Protein AF-A0A7Y7TI66-F1 (afdb_monomer_lite)

Foldseek 3Di:
DDQLNFDWPAWDWDWDADPVPRWIWTWIFTDTPVDTDIQTQTDDDDDSVVSNVVSVVVVVVVCVVVVHDDVPSCVPDDPSSVVCVVVVVVVVLVVAPQWQKDFPVDRDRDPPPDDFDWDQDPVGTDGDDDPDDTDMDGCPLVVVVVVVQPPDDDDDDDDPQDDWDKDQKDKDKDWDDDPPDDIDIDIHIDHMDTPRDPDPPDPDDDDPPPDD

Sequence (212 aa):
MEWGGTLLHGFWAHLEWDANTGTRELRFLLDLSEALVPIPLHIGNWTVSEAFERVLDMATRQASIHHLRLLQDVKTNSSLAEQFQPLLSMVLYLCSDAPDVIDGRSSSVIPHYRRPQPKKTKRGFRLFPPDCFKIWEVGNVIGNALRISLLPRENRGPQKSKRTHIRHHHWHGYWSGPKDGERKFHYKWQPTIIVNASVCTDASYPPEEDQT

Structure (mmCIF, N/CA/C/O backbone):
data_AF-A0A7Y7TI66-F1
#
_entry.id   AF-A0A7Y7TI66-F1
#
loop_
_atom_site.group_PDB
_atom_site.id
_atom_site.type_symbol
_atom_site.label_atom_id
_atom_site.label_alt_id
_atom_site.label_comp_id
_atom_site.label_asym_id
_atom_site.label_entity_id
_atom_site.label_seq_id
_atom_site.pdbx_PDB_ins_code
_atom_site.Cartn_x
_atom_site.Cartn_y
_atom_site.Cartn_z
_atom_site.occupancy
_atom_site.B_iso_or_equiv
_atom_site.auth_seq_id
_atom_site.auth_comp_id
_atom_site.auth_asym_id
_atom_site.auth_atom_id
_atom_site.pdbx_PDB_model_num
ATOM 1 N N . MET A 1 1 ? 11.589 -9.515 3.486 1.00 83.75 1 MET A N 1
ATOM 2 C CA . MET A 1 1 ? 11.707 -8.096 3.881 1.00 83.75 1 MET A CA 1
ATOM 3 C C . MET A 1 1 ? 11.747 -8.066 5.393 1.00 83.75 1 MET A C 1
ATOM 5 O O . MET A 1 1 ? 11.144 -8.943 6.001 1.00 83.75 1 MET A O 1
ATOM 9 N N . GLU A 1 2 ? 12.458 -7.116 5.979 1.00 85.38 2 GLU A N 1
ATOM 10 C CA . GLU A 1 2 ? 12.502 -6.929 7.429 1.00 85.38 2 GLU A CA 1
ATOM 11 C C . GLU A 1 2 ? 11.864 -5.589 7.785 1.00 85.38 2 GLU A C 1
ATOM 13 O O . GLU A 1 2 ? 11.901 -4.653 6.985 1.00 85.38 2 GLU A O 1
ATOM 18 N N . TRP A 1 3 ? 11.274 -5.521 8.973 1.00 83.50 3 TRP A N 1
ATOM 19 C CA . TRP A 1 3 ? 10.770 -4.303 9.587 1.00 83.50 3 TRP A CA 1
ATOM 20 C C . TRP A 1 3 ? 11.400 -4.166 10.967 1.00 83.50 3 TRP A C 1
ATOM 22 O O . TRP A 1 3 ? 11.140 -4.983 11.849 1.00 83.50 3 TRP A O 1
ATOM 32 N N . GLY A 1 4 ? 12.267 -3.170 11.151 1.00 79.50 4 GLY A N 1
ATOM 33 C CA . GLY A 1 4 ? 12.963 -2.969 12.427 1.00 79.50 4 GLY A CA 1
ATOM 34 C C . GLY A 1 4 ? 13.811 -4.170 12.876 1.00 79.50 4 GLY A C 1
ATOM 35 O O . GLY A 1 4 ? 13.988 -4.362 14.072 1.00 79.50 4 GLY A O 1
ATOM 36 N N . GLY A 1 5 ? 14.310 -4.979 11.933 1.00 83.06 5 GLY A N 1
ATOM 37 C CA . GLY A 1 5 ? 15.080 -6.202 12.205 1.00 83.06 5 GLY A CA 1
ATOM 38 C C . GLY A 1 5 ? 14.240 -7.468 12.420 1.00 83.06 5 GLY A C 1
ATOM 39 O O . GLY A 1 5 ? 14.802 -8.543 12.600 1.00 83.06 5 GLY A O 1
ATOM 40 N N . THR A 1 6 ? 12.909 -7.376 12.367 1.00 85.06 6 THR A N 1
ATOM 41 C CA . THR A 1 6 ? 12.003 -8.531 12.457 1.00 85.06 6 THR A CA 1
ATOM 42 C C . THR A 1 6 ? 11.506 -8.933 11.069 1.00 85.06 6 THR A C 1
ATOM 44 O O . THR A 1 6 ? 11.252 -8.079 10.216 1.00 85.06 6 THR A O 1
ATOM 47 N N . LEU A 1 7 ? 11.339 -10.235 10.824 1.00 91.31 7 LEU A N 1
ATOM 48 C CA . LEU A 1 7 ? 10.816 -10.740 9.554 1.00 91.31 7 LEU A CA 1
ATOM 49 C C . LEU A 1 7 ? 9.367 -10.271 9.335 1.00 91.31 7 LEU A C 1
ATOM 51 O O . LEU A 1 7 ? 8.505 -10.485 10.185 1.00 91.31 7 LEU A O 1
ATOM 55 N N . LEU A 1 8 ? 9.104 -9.686 8.162 1.00 92.88 8 LEU A N 1
ATOM 56 C CA . LEU A 1 8 ? 7.771 -9.285 7.707 1.00 92.88 8 LEU A CA 1
ATOM 57 C C . LEU A 1 8 ? 7.193 -10.348 6.759 1.00 92.88 8 LEU A C 1
ATOM 59 O O . LEU A 1 8 ? 7.735 -10.560 5.669 1.00 92.88 8 LEU A O 1
ATOM 63 N N . HIS A 1 9 ? 6.084 -10.981 7.150 1.00 95.75 9 HIS A N 1
ATOM 64 C CA . HIS A 1 9 ? 5.358 -11.964 6.336 1.00 95.75 9 HIS A CA 1
ATOM 65 C C . HIS A 1 9 ? 4.458 -11.304 5.287 1.00 95.75 9 HIS A C 1
ATOM 67 O O . HIS A 1 9 ? 4.353 -11.781 4.157 1.00 95.75 9 HIS A O 1
ATOM 73 N N . GLY A 1 10 ? 3.830 -10.190 5.651 1.00 95.62 10 GLY A N 1
ATOM 74 C CA . GLY A 1 10 ? 2.895 -9.465 4.803 1.00 95.62 10 GLY A CA 1
ATOM 75 C C . GLY A 1 10 ? 2.230 -8.327 5.562 1.00 95.62 10 GLY A C 1
ATOM 76 O O . GLY A 1 10 ? 2.657 -7.954 6.653 1.00 95.62 10 GLY A O 1
ATOM 77 N N . PHE A 1 11 ? 1.189 -7.747 4.976 1.00 97.00 11 PHE A N 1
ATOM 78 C CA . PHE A 1 11 ? 0.409 -6.714 5.642 1.00 97.00 11 PHE A CA 1
ATOM 79 C C . PHE A 1 11 ? -1.022 -6.661 5.113 1.00 97.00 11 PHE A C 1
ATOM 81 O O . PHE A 1 11 ? -1.304 -7.059 3.980 1.00 97.00 11 PHE A O 1
ATOM 88 N N . TRP A 1 12 ? -1.911 -6.090 5.918 1.00 97.00 12 TRP A N 1
ATOM 89 C CA . TRP A 1 12 ? -3.222 -5.623 5.473 1.00 97.00 12 TRP A CA 1
ATOM 90 C C . TRP A 1 12 ? -3.191 -4.115 5.277 1.00 97.00 12 TRP A C 1
ATOM 92 O O . TRP A 1 12 ? -2.538 -3.412 6.042 1.00 97.00 12 TRP A O 1
ATOM 102 N N . ALA A 1 13 ? -3.929 -3.619 4.286 1.00 96.31 13 ALA A N 1
ATOM 103 C CA . ALA A 1 13 ? -4.159 -2.195 4.085 1.00 96.31 13 ALA A CA 1
ATOM 104 C C . ALA A 1 13 ? -5.661 -1.915 4.052 1.00 96.31 13 ALA A C 1
ATOM 106 O O . ALA A 1 13 ? -6.406 -2.582 3.329 1.00 96.31 13 ALA A O 1
ATOM 107 N N . HIS A 1 14 ? -6.115 -0.933 4.825 1.00 93.75 14 HIS A N 1
ATOM 108 C CA . HIS A 1 14 ? -7.512 -0.518 4.823 1.00 93.75 14 HIS A CA 1
ATOM 109 C C . HIS A 1 14 ? -7.660 0.976 5.099 1.00 93.75 14 HIS A C 1
ATOM 111 O O . HIS A 1 14 ? -6.820 1.599 5.745 1.00 93.75 14 HIS A O 1
ATOM 117 N N . LEU A 1 15 ? -8.751 1.552 4.598 1.00 92.75 15 LEU A N 1
ATOM 118 C CA . LEU A 1 15 ? -9.137 2.909 4.958 1.00 92.75 15 LEU A CA 1
ATOM 119 C C . LEU A 1 15 ? -9.835 2.896 6.314 1.00 92.75 15 LEU A C 1
ATOM 121 O O . LEU A 1 15 ? -10.579 1.965 6.635 1.00 92.75 15 LEU A O 1
ATOM 125 N N . GLU A 1 16 ? -9.611 3.944 7.087 1.00 91.44 16 GLU A N 1
ATOM 126 C CA . GLU A 1 16 ? -10.319 4.199 8.328 1.00 91.44 16 GLU A CA 1
ATOM 127 C C . GLU A 1 16 ? -10.654 5.693 8.444 1.00 91.44 16 GLU A C 1
ATOM 129 O O . GLU A 1 16 ? -10.114 6.544 7.727 1.00 91.44 16 GLU A O 1
ATOM 134 N N . TRP A 1 17 ? -11.625 5.985 9.299 1.00 89.19 17 TRP A N 1
ATOM 135 C CA . TRP A 1 17 ? -12.032 7.328 9.664 1.00 89.19 17 TRP A CA 1
ATOM 136 C C . TRP A 1 17 ? -11.998 7.411 11.184 1.00 89.19 17 TRP A C 1
ATOM 138 O O . TRP A 1 17 ? -12.790 6.734 11.847 1.00 89.19 17 TRP A O 1
ATOM 148 N N . ASP A 1 18 ? -11.103 8.229 11.725 1.00 80.00 18 ASP A N 1
ATOM 149 C CA . ASP A 1 18 ? -11.023 8.440 13.164 1.00 80.00 18 ASP A CA 1
ATOM 150 C C . ASP A 1 18 ? -12.211 9.307 13.603 1.00 80.00 18 ASP A C 1
ATOM 152 O O . ASP A 1 18 ? -12.355 10.469 13.217 1.00 80.00 18 ASP A O 1
ATOM 156 N N . ALA A 1 19 ? -13.098 8.730 14.414 1.00 79.25 19 ALA A N 1
ATOM 157 C CA . ALA A 1 19 ? -14.292 9.407 14.906 1.00 79.25 19 ALA A CA 1
ATOM 158 C C . ALA A 1 19 ? -13.989 10.543 15.901 1.00 79.25 19 ALA A C 1
ATOM 160 O O . ALA A 1 19 ? -14.802 11.454 16.037 1.00 79.25 19 ALA A O 1
ATOM 161 N N . ASN A 1 20 ? -12.843 10.501 16.585 1.00 77.94 20 ASN A N 1
ATOM 162 C CA . ASN A 1 20 ? -12.447 11.504 17.570 1.00 77.94 20 ASN A CA 1
ATOM 163 C C . ASN A 1 20 ? -11.817 12.726 16.902 1.00 77.94 20 ASN A C 1
ATOM 165 O O . ASN A 1 20 ? -12.061 13.856 17.322 1.00 77.94 20 ASN A O 1
ATOM 169 N N . THR A 1 21 ? -10.993 12.504 15.877 1.00 79.00 21 THR A N 1
ATOM 170 C CA . THR A 1 21 ? -10.236 13.576 15.211 1.00 79.00 21 THR A CA 1
ATOM 171 C C . THR A 1 21 ? -10.847 14.009 13.878 1.00 79.00 21 THR A C 1
ATOM 173 O O . THR A 1 21 ? -10.513 15.079 13.369 1.00 79.00 21 THR A O 1
ATOM 176 N N . GLY A 1 22 ? -11.763 13.216 13.313 1.00 83.56 22 GLY A N 1
ATOM 177 C CA . GLY A 1 22 ? -12.371 13.473 12.009 1.00 83.56 22 GLY A CA 1
ATOM 178 C C . GLY A 1 22 ? -11.382 13.347 10.848 1.00 83.56 22 GLY A C 1
ATOM 179 O O . GLY A 1 22 ? -11.592 13.946 9.791 1.00 83.56 22 GLY A O 1
ATOM 180 N N . THR A 1 23 ? -10.275 12.629 11.040 1.00 83.25 23 THR A N 1
ATOM 181 C CA . THR A 1 23 ? -9.240 12.446 10.021 1.00 83.25 23 THR A CA 1
ATOM 182 C C . THR A 1 23 ? -9.464 11.160 9.229 1.00 83.25 23 THR A C 1
ATOM 184 O O . THR A 1 23 ? -10.061 10.186 9.690 1.00 83.25 23 THR A O 1
ATOM 187 N N . ARG A 1 24 ? -8.976 11.167 7.984 1.00 91.00 24 ARG A N 1
ATOM 188 C CA . ARG A 1 24 ? -8.910 9.976 7.131 1.00 91.00 24 ARG A CA 1
ATOM 189 C C . ARG A 1 24 ? -7.562 9.312 7.312 1.00 91.00 24 ARG A C 1
ATOM 191 O O . ARG A 1 24 ? -6.535 9.982 7.215 1.00 91.00 24 ARG A O 1
ATOM 198 N N . GLU A 1 25 ? -7.572 7.999 7.462 1.00 91.88 25 GLU A N 1
ATOM 199 C CA . GLU A 1 25 ? -6.359 7.214 7.638 1.00 91.88 25 GLU A CA 1
ATOM 200 C C . GLU A 1 25 ? -6.283 6.098 6.599 1.00 91.88 25 GLU A C 1
ATOM 202 O O . GLU A 1 25 ? -7.279 5.446 6.275 1.00 91.88 25 GLU A O 1
ATOM 207 N N . LEU A 1 26 ? -5.077 5.862 6.090 1.00 93.62 26 LEU A N 1
ATOM 208 C CA . LEU A 1 26 ? -4.706 4.608 5.457 1.00 93.62 26 LEU A CA 1
ATOM 209 C C . LEU A 1 26 ? -3.935 3.794 6.494 1.00 93.62 26 LEU A C 1
ATOM 211 O O . LEU A 1 26 ? -2.795 4.113 6.828 1.00 93.62 26 LEU A O 1
ATOM 215 N N . ARG A 1 27 ? -4.560 2.742 7.014 1.00 94.00 27 ARG A N 1
ATOM 216 C CA . ARG A 1 27 ? -3.952 1.881 8.022 1.00 94.00 27 ARG A CA 1
ATOM 217 C C . ARG A 1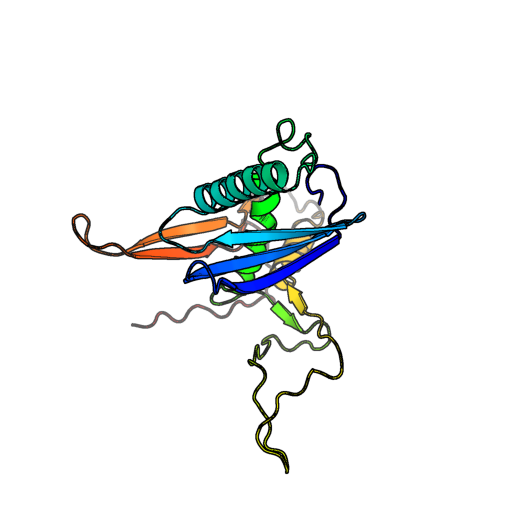 27 ? -3.278 0.690 7.378 1.00 94.00 27 ARG A C 1
ATOM 219 O O . ARG A 1 27 ? -3.889 -0.008 6.568 1.00 94.00 27 ARG A O 1
ATOM 226 N N . PHE A 1 28 ? -2.044 0.448 7.798 1.00 95.12 28 PHE A N 1
ATOM 227 C CA . PHE A 1 28 ? -1.331 -0.791 7.535 1.00 95.12 28 PHE A CA 1
ATOM 228 C C . PHE A 1 28 ? -1.295 -1.609 8.817 1.00 95.12 28 PHE A C 1
ATOM 230 O O . PHE A 1 28 ? -0.965 -1.077 9.871 1.00 95.12 28 PHE A O 1
ATOM 237 N N . LEU A 1 29 ? -1.618 -2.893 8.738 1.00 95.75 29 LEU A N 1
ATOM 238 C CA . LEU A 1 29 ? -1.374 -3.841 9.819 1.00 95.75 29 LEU A CA 1
ATOM 239 C C . LEU A 1 29 ? -0.275 -4.783 9.349 1.00 95.75 29 LEU A C 1
ATOM 241 O O . LEU A 1 29 ? -0.514 -5.589 8.452 1.00 95.75 29 LEU A O 1
ATOM 245 N N . LEU A 1 30 ? 0.926 -4.628 9.895 1.00 94.81 30 LEU A N 1
ATOM 246 C CA . LEU A 1 30 ? 2.072 -5.456 9.543 1.00 94.81 30 LEU A CA 1
ATOM 247 C C . LEU A 1 30 ? 1.988 -6.797 10.267 1.00 94.81 30 LEU A C 1
ATOM 249 O O . LEU A 1 30 ? 1.767 -6.820 11.476 1.00 94.81 30 LEU A O 1
ATOM 253 N N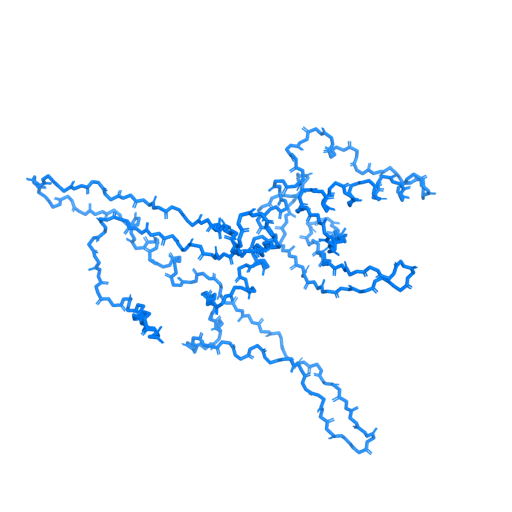 . ASP A 1 31 ? 2.194 -7.880 9.523 1.00 96.00 31 ASP A N 1
ATOM 254 C CA . ASP A 1 31 ? 2.312 -9.242 10.039 1.00 96.00 31 ASP A CA 1
ATOM 255 C C . ASP A 1 31 ? 3.792 -9.585 10.228 1.00 96.00 31 ASP A C 1
ATOM 257 O O . ASP A 1 31 ? 4.478 -9.983 9.279 1.00 96.00 31 ASP A O 1
ATOM 261 N N . LEU A 1 32 ? 4.312 -9.331 11.429 1.00 92.75 32 LEU A N 1
ATOM 262 C CA . LEU A 1 32 ? 5.686 -9.663 11.794 1.00 92.75 32 LEU A CA 1
ATOM 263 C C . LEU A 1 32 ? 5.718 -11.035 12.459 1.00 92.75 32 LEU A C 1
ATOM 265 O O . LEU A 1 32 ? 4.763 -11.433 13.121 1.00 92.75 32 LEU A O 1
ATOM 269 N N . SER A 1 33 ? 6.857 -11.721 12.376 1.00 91.75 33 SER A N 1
ATOM 270 C CA . SER A 1 33 ? 7.033 -13.048 12.986 1.00 91.75 33 SER A CA 1
ATOM 271 C C . SER A 1 33 ? 6.734 -13.108 14.491 1.00 91.75 33 SER A C 1
ATOM 273 O O . SER A 1 33 ? 6.496 -14.188 15.024 1.00 91.75 33 SER A O 1
ATOM 275 N N . GLU A 1 34 ? 6.760 -11.966 15.181 1.00 88.75 34 GLU A N 1
ATOM 276 C CA . GLU A 1 34 ? 6.569 -11.865 16.632 1.00 88.75 34 GLU A CA 1
ATOM 277 C C . GLU A 1 34 ? 5.291 -11.114 17.039 1.00 88.75 34 GLU A C 1
ATOM 279 O O . GLU A 1 34 ? 4.848 -11.244 18.180 1.00 88.75 34 GLU A O 1
ATOM 284 N N . ALA A 1 35 ? 4.702 -10.306 16.148 1.00 87.94 35 ALA A N 1
ATOM 285 C CA . ALA A 1 35 ? 3.601 -9.412 16.502 1.00 87.94 35 ALA A CA 1
ATOM 286 C C . ALA A 1 35 ? 2.856 -8.851 15.284 1.00 87.94 35 ALA A C 1
ATOM 288 O O . ALA A 1 35 ? 3.391 -8.752 14.182 1.00 87.94 35 ALA A O 1
ATOM 289 N N . LEU A 1 36 ? 1.640 -8.361 15.534 1.00 91.19 36 LEU A N 1
ATOM 290 C CA . LEU A 1 36 ? 0.923 -7.495 14.604 1.00 91.19 36 LEU A CA 1
ATOM 291 C C . LEU A 1 36 ? 1.167 -6.028 14.966 1.00 91.19 36 LEU A C 1
ATOM 293 O O . LEU A 1 36 ? 0.899 -5.621 16.098 1.00 91.19 36 LEU A O 1
ATOM 297 N N . VAL A 1 37 ? 1.646 -5.228 14.010 1.00 88.69 37 VAL A N 1
ATOM 298 C CA . VAL A 1 37 ? 1.995 -3.814 14.245 1.00 88.69 37 VAL A CA 1
ATOM 299 C C . VAL A 1 37 ? 1.147 -2.890 13.367 1.00 88.69 37 VAL A C 1
ATOM 301 O O . VAL A 1 37 ? 1.288 -2.922 12.143 1.00 88.69 37 VAL A O 1
ATOM 304 N N . PRO A 1 38 ? 0.269 -2.053 13.949 1.00 90.19 38 PRO A N 1
ATOM 305 C CA . PRO A 1 38 ? -0.508 -1.082 13.189 1.00 90.19 38 PRO A CA 1
ATOM 306 C C . PRO A 1 38 ? 0.305 0.185 12.874 1.00 90.19 38 PRO A C 1
ATOM 308 O O . PRO A 1 38 ? 1.002 0.724 13.731 1.00 90.19 38 PRO A O 1
ATOM 311 N N . ILE A 1 39 ? 0.157 0.703 11.654 1.00 89.56 39 ILE A N 1
ATOM 312 C CA . ILE A 1 39 ? 0.721 1.972 11.175 1.00 89.56 39 ILE A CA 1
ATOM 313 C C . ILE A 1 39 ? -0.433 2.821 10.611 1.00 89.56 39 ILE A C 1
ATOM 315 O O . ILE A 1 39 ? -0.867 2.588 9.477 1.00 89.56 39 ILE A O 1
ATOM 319 N N . PRO A 1 40 ? -0.966 3.782 11.389 1.00 89.88 40 PRO A N 1
ATOM 320 C CA . PRO A 1 40 ? -2.076 4.636 10.972 1.00 89.88 40 PRO A CA 1
ATOM 321 C C . PRO A 1 40 ? -1.590 5.860 10.186 1.00 89.88 40 PRO A C 1
ATOM 323 O O . PRO A 1 40 ? -1.348 6.928 10.742 1.00 89.88 40 PRO A O 1
ATOM 326 N N . LEU A 1 41 ? -1.426 5.722 8.870 1.00 90.25 41 LEU A N 1
ATOM 327 C CA . LEU A 1 41 ? -0.939 6.814 8.030 1.00 90.25 41 LEU A CA 1
ATOM 328 C C . LEU A 1 41 ? -2.059 7.832 7.761 1.00 90.25 41 LEU A C 1
ATOM 330 O O . LEU A 1 41 ? -2.984 7.568 6.991 1.00 90.25 41 LEU A O 1
ATOM 334 N N . HIS A 1 42 ? -1.972 9.018 8.363 1.00 88.69 42 HIS A N 1
ATOM 335 C CA . HIS A 1 42 ? -2.951 10.080 8.129 1.00 88.69 42 HIS A CA 1
ATOM 336 C C . HIS A 1 42 ? -2.882 10.616 6.691 1.00 88.69 42 HIS A C 1
ATOM 338 O O . HIS A 1 42 ? -1.811 10.978 6.192 1.00 88.69 42 HIS A O 1
ATOM 344 N N . ILE A 1 43 ? -4.044 10.745 6.050 1.00 88.62 43 ILE A N 1
ATOM 345 C CA . ILE A 1 43 ? -4.197 11.280 4.695 1.00 88.62 43 ILE A CA 1
ATOM 346 C C . ILE A 1 43 ? -4.569 12.762 4.781 1.00 88.62 43 ILE A C 1
ATOM 348 O O . ILE A 1 43 ? -5.613 13.119 5.331 1.00 88.62 43 ILE A O 1
ATOM 352 N N . GLY A 1 44 ? -3.751 13.630 4.189 1.00 87.00 44 GLY A N 1
ATOM 353 C CA . GLY A 1 44 ? -4.000 15.069 4.168 1.00 87.00 44 GLY A CA 1
ATOM 354 C C . GLY A 1 44 ? -3.110 15.816 3.183 1.00 87.00 44 GLY A C 1
ATOM 355 O O . GLY A 1 44 ? -2.515 15.218 2.288 1.00 87.00 44 GLY A O 1
ATOM 356 N N . ASN A 1 45 ? -3.037 17.137 3.345 1.00 86.62 45 ASN A N 1
ATOM 357 C CA . ASN A 1 45 ? -2.284 18.030 2.461 1.00 86.62 45 ASN A CA 1
ATOM 358 C C . ASN A 1 45 ? -0.803 18.079 2.863 1.00 86.62 45 ASN A C 1
ATOM 360 O O . ASN A 1 45 ? -0.297 19.117 3.279 1.00 86.62 45 ASN A O 1
ATOM 364 N N . TRP A 1 46 ? -0.133 16.934 2.788 1.00 86.81 46 TRP A N 1
ATOM 365 C CA . TRP A 1 46 ? 1.271 16.765 3.152 1.00 86.81 46 TRP A CA 1
ATOM 366 C C . TRP A 1 46 ? 1.910 15.627 2.363 1.00 86.81 46 TRP A C 1
ATOM 368 O O . TRP A 1 46 ? 1.226 14.803 1.752 1.00 86.81 46 TRP A O 1
ATOM 378 N N . THR A 1 47 ? 3.239 15.574 2.384 1.00 83.75 47 THR A N 1
ATOM 379 C CA . THR A 1 47 ? 3.992 14.487 1.753 1.00 83.75 47 THR A CA 1
ATOM 380 C C . THR A 1 47 ? 3.864 13.168 2.527 1.00 83.75 47 THR A C 1
ATOM 382 O O . THR A 1 47 ? 3.494 13.138 3.700 1.00 83.75 47 THR A O 1
ATOM 385 N N . VAL A 1 48 ? 4.201 12.050 1.874 1.00 81.62 48 VAL A N 1
ATOM 386 C CA . VAL A 1 48 ? 4.263 10.727 2.526 1.00 81.62 48 VAL A CA 1
ATOM 387 C C . VAL A 1 48 ? 5.265 10.726 3.682 1.00 81.62 48 VAL A C 1
ATOM 389 O O . VAL A 1 48 ? 4.971 10.163 4.733 1.00 81.62 48 VAL A O 1
ATOM 392 N N . SER A 1 49 ? 6.418 11.377 3.508 1.00 81.56 49 SER A N 1
ATOM 393 C CA . SER A 1 49 ? 7.440 11.490 4.552 1.00 81.56 49 SER A CA 1
ATOM 394 C C . SER A 1 49 ? 6.886 12.195 5.786 1.00 81.56 49 SER A C 1
ATOM 396 O O . SER A 1 49 ? 6.953 11.647 6.881 1.00 81.56 49 SER A O 1
ATOM 398 N N . GLU A 1 50 ? 6.225 13.340 5.602 1.00 85.69 50 GLU A N 1
ATOM 399 C CA . GLU A 1 50 ? 5.574 14.048 6.707 1.00 85.69 50 GLU A CA 1
ATOM 400 C C . GLU A 1 50 ? 4.433 13.236 7.338 1.00 85.69 50 GLU A C 1
ATOM 402 O O . GLU A 1 50 ? 4.200 13.314 8.543 1.00 85.69 50 GLU A O 1
ATOM 407 N N . ALA A 1 51 ? 3.670 12.470 6.550 1.00 86.50 51 ALA A N 1
ATOM 408 C CA . ALA A 1 51 ? 2.651 11.578 7.102 1.00 86.50 51 ALA A CA 1
ATOM 409 C C . ALA A 1 51 ? 3.287 10.533 8.029 1.00 86.50 51 ALA A C 1
ATOM 411 O O . ALA A 1 51 ? 2.761 10.267 9.106 1.00 86.50 51 ALA A O 1
ATOM 412 N N . PHE A 1 52 ? 4.434 9.979 7.632 1.00 84.81 52 PHE A N 1
ATOM 413 C CA . PHE A 1 52 ? 5.160 8.981 8.407 1.00 84.81 52 PHE A CA 1
ATOM 414 C C . PHE A 1 52 ? 5.810 9.572 9.667 1.00 84.81 52 PHE A C 1
ATOM 416 O O . PHE A 1 52 ? 5.718 8.985 10.742 1.00 84.81 52 PHE A O 1
ATOM 423 N N . GLU A 1 53 ? 6.391 10.769 9.577 1.00 82.44 53 GLU A N 1
ATOM 424 C CA . GLU A 1 53 ? 6.896 11.514 10.739 1.00 82.44 53 GLU A CA 1
ATOM 425 C C . GLU A 1 53 ? 5.797 11.738 11.786 1.00 82.44 53 GLU A C 1
ATOM 427 O O . GLU A 1 53 ? 6.003 11.473 12.971 1.00 82.44 53 GLU A O 1
ATOM 432 N N . ARG A 1 54 ? 4.584 12.113 11.354 1.00 85.88 54 ARG A N 1
ATOM 433 C CA . ARG A 1 54 ? 3.428 12.258 12.258 1.00 85.88 54 ARG A CA 1
ATOM 434 C C . ARG A 1 54 ? 3.053 10.948 12.957 1.00 85.88 54 ARG A C 1
ATOM 436 O O . ARG A 1 54 ? 2.646 10.985 14.119 1.00 85.88 54 ARG A O 1
ATOM 443 N N . VAL A 1 55 ? 3.199 9.800 12.288 1.00 84.81 55 VAL A N 1
ATOM 444 C CA . VAL A 1 55 ? 2.982 8.481 12.910 1.00 84.81 55 VAL A CA 1
ATOM 445 C C . VAL A 1 55 ? 4.006 8.229 14.014 1.00 84.81 55 VAL A C 1
ATOM 447 O O . VAL A 1 55 ? 3.628 7.825 15.114 1.00 84.81 55 VAL A O 1
ATOM 450 N N . LEU A 1 56 ? 5.287 8.503 13.755 1.00 81.69 56 LEU A N 1
ATOM 451 C CA . LEU A 1 56 ? 6.358 8.329 14.742 1.00 81.69 56 LEU A CA 1
ATOM 452 C C . LEU A 1 56 ? 6.166 9.237 15.964 1.00 81.69 56 LEU A C 1
ATOM 454 O O . LEU A 1 56 ? 6.311 8.787 17.106 1.00 81.69 56 LEU A O 1
ATOM 458 N N . ASP A 1 57 ? 5.781 10.491 15.737 1.00 82.81 57 ASP A N 1
ATOM 459 C CA . ASP A 1 57 ? 5.463 11.444 16.801 1.00 82.81 57 ASP A CA 1
ATOM 460 C C . ASP A 1 57 ? 4.299 10.956 17.666 1.00 82.81 57 ASP A C 1
ATOM 462 O O . ASP A 1 57 ? 4.362 10.999 18.899 1.00 82.81 57 ASP A O 1
ATOM 466 N N . MET A 1 58 ? 3.233 10.460 17.033 1.00 82.06 58 MET A N 1
ATOM 467 C CA . MET A 1 58 ? 2.074 9.931 17.742 1.00 82.06 58 MET A CA 1
ATOM 468 C C . MET A 1 58 ? 2.432 8.687 18.557 1.00 82.06 58 MET A C 1
ATOM 470 O O . MET A 1 58 ? 2.075 8.615 19.732 1.00 82.06 58 MET A O 1
ATOM 474 N N . ALA A 1 59 ? 3.183 7.748 17.976 1.00 80.12 59 ALA A N 1
ATOM 475 C CA . ALA A 1 59 ? 3.647 6.552 18.672 1.00 80.12 59 ALA A CA 1
ATOM 476 C C . ALA A 1 59 ? 4.486 6.915 19.908 1.00 80.12 59 ALA A C 1
ATOM 478 O O . ALA A 1 59 ? 4.268 6.367 20.989 1.00 80.12 59 ALA A O 1
ATOM 479 N N . THR A 1 60 ? 5.380 7.902 19.778 1.00 79.06 60 THR A N 1
ATOM 480 C CA . THR A 1 60 ? 6.200 8.435 20.881 1.00 79.06 60 THR A CA 1
ATOM 481 C C . THR A 1 60 ? 5.349 8.996 22.013 1.00 79.06 60 THR A C 1
ATOM 483 O O . THR A 1 60 ? 5.565 8.667 23.185 1.00 79.06 60 THR A O 1
ATOM 486 N N . ARG A 1 61 ? 4.339 9.804 21.680 1.00 81.19 61 ARG A N 1
ATOM 487 C CA . ARG A 1 61 ? 3.406 10.360 22.669 1.00 81.19 61 ARG A CA 1
ATOM 488 C C . ARG A 1 61 ? 2.597 9.270 23.368 1.00 81.19 61 ARG A C 1
ATOM 490 O O . ARG A 1 61 ? 2.543 9.262 24.594 1.00 81.19 61 ARG A O 1
ATOM 497 N N . GLN A 1 62 ? 2.016 8.336 22.616 1.00 80.06 62 GLN A N 1
ATOM 498 C CA . GLN A 1 62 ? 1.183 7.265 23.173 1.00 80.06 62 GLN A CA 1
ATOM 499 C C . GLN A 1 62 ? 1.979 6.330 24.084 1.00 80.06 62 GLN A C 1
ATOM 501 O O . GLN A 1 62 ? 1.537 6.015 25.186 1.00 80.06 62 GLN A O 1
ATOM 506 N N . ALA A 1 63 ? 3.192 5.953 23.685 1.00 79.69 63 ALA A N 1
ATOM 507 C CA . ALA A 1 63 ? 4.072 5.150 24.524 1.00 79.69 63 ALA A CA 1
ATOM 508 C C . ALA A 1 63 ? 4.403 5.847 25.850 1.00 79.69 63 ALA A C 1
ATOM 510 O O . ALA A 1 63 ? 4.383 5.219 26.907 1.00 79.69 63 ALA A O 1
ATOM 511 N N . SER A 1 64 ? 4.627 7.164 25.802 1.00 78.56 64 SER A N 1
ATOM 512 C CA . SER A 1 64 ? 4.901 7.974 26.993 1.00 78.56 64 SER A CA 1
ATOM 513 C C . SER A 1 64 ? 3.697 8.014 27.943 1.00 78.56 64 SER A C 1
ATOM 515 O O . SER A 1 64 ? 3.869 7.845 29.149 1.00 78.56 64 SER A O 1
ATOM 517 N N . ILE A 1 65 ? 2.484 8.186 27.401 1.00 82.62 65 ILE A N 1
ATOM 518 C CA . ILE A 1 65 ? 1.218 8.195 28.157 1.00 82.62 65 ILE A CA 1
ATOM 519 C C . ILE A 1 65 ? 0.950 6.836 28.813 1.00 82.62 65 ILE A C 1
ATOM 521 O O . ILE A 1 65 ? 0.542 6.778 29.968 1.00 82.62 65 ILE A O 1
ATOM 525 N N . HIS A 1 66 ? 1.197 5.743 28.093 1.00 75.69 66 HIS A N 1
ATOM 526 C CA . HIS A 1 66 ? 0.934 4.387 28.576 1.00 75.69 66 HIS A CA 1
ATOM 527 C C . HIS A 1 66 ? 2.104 3.765 29.350 1.00 75.69 66 HIS A C 1
ATOM 529 O O . HIS A 1 66 ? 2.050 2.584 29.687 1.00 75.69 66 HIS A O 1
ATOM 535 N N . HIS A 1 67 ? 3.160 4.539 29.630 1.00 75.44 67 HIS A N 1
ATOM 536 C CA . HIS A 1 67 ? 4.395 4.068 30.271 1.00 75.44 67 HIS A CA 1
ATOM 537 C C . HIS A 1 67 ? 5.006 2.835 29.587 1.00 75.44 67 HIS A C 1
ATOM 539 O O . HIS A 1 67 ? 5.680 2.016 30.212 1.00 75.44 67 HIS A O 1
ATOM 545 N N . LEU A 1 68 ? 4.776 2.712 28.281 1.00 70.62 68 LEU A N 1
ATOM 546 C CA . LEU A 1 68 ? 5.347 1.667 27.457 1.00 70.62 68 LEU A CA 1
ATOM 547 C C . LEU A 1 68 ? 6.711 2.140 26.973 1.00 70.62 68 LEU A C 1
ATOM 549 O O . LEU A 1 68 ? 6.868 3.239 26.438 1.00 70.62 68 LEU A O 1
ATOM 553 N N . ARG A 1 69 ? 7.718 1.283 27.119 1.00 57.88 69 ARG A N 1
ATOM 554 C CA . ARG A 1 69 ? 8.976 1.480 26.411 1.00 57.88 69 ARG A CA 1
ATOM 555 C C . ARG A 1 69 ? 8.690 1.156 24.947 1.00 57.88 69 ARG A C 1
ATOM 557 O O . ARG A 1 69 ? 8.470 -0.005 24.616 1.00 57.88 69 ARG A O 1
ATOM 564 N N . LEU A 1 70 ? 8.661 2.172 24.080 1.00 59.31 70 LEU A N 1
ATOM 565 C CA . LEU A 1 70 ? 8.791 1.930 22.640 1.00 59.31 70 LEU A CA 1
ATOM 566 C C . LEU A 1 70 ? 9.978 1.001 22.436 1.00 59.31 70 LEU A C 1
ATOM 568 O O . LEU A 1 70 ? 10.988 1.181 23.120 1.00 59.31 70 LEU A O 1
ATOM 572 N N . LEU A 1 71 ? 9.858 0.033 21.527 1.00 52.94 71 LEU A N 1
ATOM 573 C CA . LEU A 1 71 ? 11.003 -0.743 21.059 1.00 52.94 71 LEU A CA 1
ATOM 574 C C . LEU A 1 71 ? 12.064 0.275 20.620 1.00 52.94 71 LEU A C 1
ATOM 576 O O . LEU A 1 71 ? 11.920 0.959 19.609 1.00 52.94 71 LEU A O 1
ATOM 580 N N . GLN A 1 72 ? 13.046 0.499 21.493 1.00 45.84 72 GLN A N 1
ATOM 581 C CA . GLN A 1 72 ? 13.835 1.732 21.536 1.00 45.84 72 GLN A CA 1
ATOM 582 C C . GLN A 1 72 ? 14.913 1.778 20.445 1.00 45.84 72 GLN A C 1
ATOM 584 O O . GLN A 1 72 ? 15.655 2.753 20.371 1.00 45.84 72 GLN A O 1
ATOM 589 N N . ASP A 1 73 ? 14.947 0.791 19.551 1.00 46.62 73 ASP A N 1
ATOM 590 C CA . ASP A 1 73 ? 15.969 0.652 18.512 1.00 46.62 73 ASP A CA 1
ATOM 591 C C . ASP A 1 73 ? 15.574 1.248 17.154 1.00 46.62 73 ASP A C 1
ATOM 593 O O . ASP A 1 73 ? 16.356 1.230 16.205 1.00 46.62 73 ASP A O 1
ATOM 597 N N . VAL A 1 74 ? 14.401 1.882 17.061 1.00 50.41 74 VAL A N 1
ATOM 598 C CA . VAL A 1 74 ? 13.957 2.595 15.849 1.00 50.41 74 VAL A CA 1
ATOM 599 C C . VAL A 1 74 ? 14.886 3.765 15.475 1.00 50.41 74 VAL A C 1
ATOM 601 O O . VAL A 1 74 ? 14.910 4.196 14.326 1.00 50.41 74 VAL A O 1
ATOM 604 N N . LYS A 1 75 ? 15.681 4.283 16.422 1.00 43.12 75 LYS A N 1
ATOM 605 C CA . LYS A 1 75 ? 16.592 5.414 16.180 1.00 43.12 75 LYS A CA 1
ATOM 606 C C . LYS A 1 75 ? 17.923 5.039 15.518 1.00 43.12 75 LYS A C 1
ATOM 608 O O . LYS A 1 75 ? 18.627 5.953 15.096 1.00 43.12 75 LYS A O 1
ATOM 613 N N . THR A 1 76 ? 18.275 3.755 15.412 1.00 44.66 76 THR A N 1
ATOM 614 C CA . THR A 1 76 ? 19.636 3.348 14.998 1.00 44.66 76 THR A CA 1
ATOM 615 C C . THR A 1 76 ? 19.699 2.668 13.629 1.00 44.66 76 THR A C 1
ATOM 617 O O . THR A 1 76 ? 20.784 2.521 13.079 1.00 44.66 76 THR A O 1
ATOM 620 N N . ASN A 1 77 ? 18.565 2.301 13.034 1.00 46.25 77 ASN A N 1
ATOM 621 C CA . ASN A 1 77 ? 18.528 1.599 11.751 1.00 46.25 77 ASN A CA 1
ATOM 622 C C . ASN A 1 77 ? 17.759 2.435 10.724 1.00 46.25 77 ASN A C 1
ATOM 624 O O . ASN A 1 77 ? 16.727 2.999 11.071 1.00 46.25 77 ASN A O 1
ATOM 628 N N . SER A 1 78 ? 18.305 2.545 9.507 1.00 53.00 78 SER A N 1
ATOM 629 C CA . SER A 1 78 ? 17.678 3.039 8.263 1.00 53.00 78 SER A CA 1
ATOM 630 C C . SER A 1 78 ? 16.217 3.492 8.390 1.00 53.00 78 SER A C 1
ATOM 632 O O . SER A 1 78 ? 15.347 2.687 8.728 1.00 53.00 78 SER A O 1
ATOM 634 N N . SER A 1 79 ? 15.974 4.780 8.099 1.00 73.69 79 SER A N 1
ATOM 635 C CA . SER A 1 79 ? 14.681 5.473 8.198 1.00 73.69 79 SER A CA 1
ATOM 636 C C . SER A 1 79 ? 13.517 4.505 7.989 1.00 73.69 79 SER A C 1
ATOM 638 O O . SER A 1 79 ? 13.351 3.972 6.897 1.00 73.69 79 SER A O 1
ATOM 640 N N . LEU A 1 80 ? 12.705 4.239 9.019 1.00 74.06 80 LEU A N 1
ATOM 641 C CA . LEU A 1 80 ? 11.529 3.364 8.892 1.00 74.06 80 LEU A CA 1
ATOM 642 C C . LEU A 1 80 ? 10.626 3.765 7.707 1.00 74.06 80 LEU A C 1
ATOM 644 O O . LEU A 1 80 ? 9.920 2.921 7.160 1.00 74.06 80 LEU A O 1
ATOM 648 N N . ALA A 1 81 ? 10.687 5.027 7.265 1.00 76.50 81 ALA A N 1
ATOM 649 C CA . ALA A 1 81 ? 10.035 5.484 6.044 1.00 76.50 81 ALA A CA 1
ATOM 650 C C . ALA A 1 81 ? 10.572 4.783 4.774 1.00 76.50 81 ALA A C 1
ATOM 652 O O . ALA A 1 81 ? 9.787 4.448 3.890 1.00 76.50 81 ALA A O 1
ATOM 653 N N . GLU A 1 82 ? 11.877 4.504 4.685 1.00 80.88 82 GLU A N 1
ATOM 654 C CA . GLU A 1 82 ? 12.493 3.716 3.604 1.00 80.88 82 GLU A CA 1
ATOM 655 C C . GLU A 1 82 ? 12.008 2.263 3.628 1.00 80.88 82 GLU A C 1
ATOM 657 O O . GLU A 1 82 ? 11.696 1.701 2.581 1.00 80.88 82 GLU A O 1
ATOM 662 N N . GLN A 1 83 ? 11.875 1.663 4.817 1.00 84.69 83 GLN A N 1
ATOM 663 C CA . GLN A 1 83 ? 11.318 0.310 4.969 1.00 84.69 83 GLN A CA 1
ATOM 664 C C . GLN A 1 83 ? 9.817 0.271 4.633 1.00 84.69 83 GLN A C 1
ATOM 666 O O . GLN A 1 83 ? 9.308 -0.738 4.147 1.00 84.69 83 GLN A O 1
ATOM 671 N N . PHE A 1 84 ? 9.106 1.380 4.848 1.00 86.62 84 PHE A N 1
ATOM 672 C CA . PHE A 1 84 ? 7.680 1.519 4.560 1.00 86.62 84 PHE A CA 1
ATOM 673 C C . PHE A 1 84 ? 7.383 1.778 3.076 1.00 86.62 84 PHE A C 1
ATOM 675 O O . PHE A 1 84 ? 6.341 1.359 2.566 1.00 86.62 84 PHE A O 1
ATOM 682 N N . GLN A 1 85 ? 8.295 2.443 2.361 1.00 87.00 85 GLN A N 1
ATOM 683 C CA . GLN A 1 85 ? 8.103 2.850 0.968 1.00 87.00 85 GLN A CA 1
ATOM 684 C C . GLN A 1 85 ? 7.681 1.695 0.034 1.00 87.00 85 GLN A C 1
ATOM 686 O O . GLN A 1 85 ? 6.751 1.901 -0.752 1.00 87.00 85 GLN A O 1
ATOM 691 N N . PRO A 1 86 ? 8.267 0.481 0.099 1.00 90.31 86 PRO A N 1
ATOM 692 C CA . PRO A 1 86 ? 7.814 -0.650 -0.709 1.00 90.31 86 PRO A CA 1
ATOM 693 C C . PRO A 1 86 ? 6.364 -1.067 -0.429 1.00 90.31 86 PRO A C 1
ATOM 695 O O . PRO A 1 86 ? 5.640 -1.413 -1.363 1.00 90.31 86 PRO A O 1
ATOM 698 N N . LEU A 1 87 ? 5.922 -1.005 0.833 1.00 93.19 87 LEU A N 1
ATOM 699 C CA . LEU A 1 87 ? 4.563 -1.386 1.234 1.00 93.19 87 LEU A CA 1
ATOM 700 C C . LEU A 1 87 ? 3.543 -0.400 0.667 1.00 93.19 87 LEU A C 1
ATOM 702 O O . LEU A 1 87 ? 2.562 -0.799 0.036 1.00 93.19 87 LEU A O 1
ATOM 706 N N . LEU A 1 88 ? 3.819 0.898 0.816 1.00 92.31 88 LEU A N 1
ATOM 707 C CA . LEU A 1 88 ? 2.993 1.942 0.224 1.00 92.31 88 LEU A CA 1
ATOM 708 C C . LEU A 1 88 ? 2.992 1.854 -1.305 1.00 92.31 88 LEU A C 1
ATOM 710 O O . LEU A 1 88 ? 1.937 1.970 -1.924 1.00 92.31 88 LEU A O 1
ATOM 714 N N . SER A 1 89 ? 4.151 1.606 -1.920 1.00 91.19 89 SER A N 1
ATOM 715 C CA . SER A 1 89 ? 4.261 1.448 -3.371 1.00 91.19 89 SER A CA 1
ATOM 716 C C . SER A 1 89 ? 3.409 0.290 -3.888 1.00 91.19 89 SER A C 1
ATOM 718 O O . SER A 1 89 ? 2.829 0.418 -4.961 1.00 91.19 89 SER A O 1
ATOM 720 N N . MET A 1 90 ? 3.305 -0.818 -3.148 1.00 91.81 90 MET A N 1
ATOM 721 C CA . MET A 1 90 ? 2.430 -1.933 -3.515 1.00 91.81 90 MET A CA 1
ATOM 722 C C . MET A 1 90 ? 0.955 -1.513 -3.500 1.00 91.81 90 MET A C 1
ATOM 724 O O . MET A 1 90 ? 0.231 -1.771 -4.458 1.00 91.81 90 MET A O 1
ATOM 728 N N . VAL A 1 91 ? 0.511 -0.808 -2.455 1.00 93.12 91 VAL A N 1
ATOM 729 C CA . VAL A 1 91 ? -0.872 -0.304 -2.372 1.00 93.12 91 VAL A CA 1
ATOM 730 C C . VAL A 1 91 ? -1.167 0.688 -3.496 1.00 93.12 91 VAL A C 1
ATOM 732 O O . VAL A 1 91 ? -2.195 0.577 -4.157 1.00 93.12 91 VAL A O 1
ATOM 735 N N . LEU A 1 92 ? -0.254 1.625 -3.762 1.00 90.25 92 LEU A N 1
ATOM 736 C CA . LEU A 1 92 ? -0.399 2.577 -4.864 1.00 90.25 92 LEU A CA 1
ATOM 737 C C . LEU A 1 92 ? -0.432 1.875 -6.221 1.00 90.25 92 LEU A C 1
ATOM 739 O O . LEU A 1 92 ? -1.198 2.282 -7.090 1.00 90.25 92 LEU A O 1
ATOM 743 N N . TYR A 1 93 ? 0.358 0.814 -6.400 1.00 90.19 93 TYR A N 1
ATOM 744 C CA . TYR A 1 93 ? 0.350 0.030 -7.628 1.00 90.19 93 TYR A CA 1
ATOM 745 C C . TYR A 1 93 ? -1.021 -0.601 -7.864 1.00 90.19 93 TYR A C 1
ATOM 747 O O . TYR A 1 93 ? -1.582 -0.429 -8.942 1.00 90.19 93 TYR A O 1
ATOM 755 N N . LEU A 1 94 ? -1.613 -1.220 -6.839 1.00 88.75 94 LEU A N 1
ATOM 756 C CA . LEU A 1 94 ? -2.969 -1.780 -6.905 1.00 88.75 94 LEU A CA 1
ATOM 757 C C . LEU A 1 94 ? -4.056 -0.726 -7.179 1.00 88.75 94 LEU A C 1
ATOM 759 O O . LEU A 1 94 ? -5.118 -1.068 -7.690 1.00 88.75 94 LEU A O 1
ATOM 763 N N . CYS A 1 95 ? -3.793 0.539 -6.847 1.00 86.38 95 CYS A N 1
ATOM 764 C CA . CYS A 1 95 ? -4.679 1.673 -7.111 1.00 86.38 95 CYS A CA 1
ATOM 765 C C . CYS A 1 95 ? -4.396 2.390 -8.443 1.00 86.38 95 CYS A C 1
ATOM 767 O O . CYS A 1 95 ? -5.059 3.386 -8.730 1.00 86.38 95 CYS A O 1
ATOM 769 N N . SER A 1 96 ? -3.403 1.949 -9.222 1.00 86.38 96 SER A N 1
ATOM 770 C CA . SER A 1 96 ? -3.090 2.547 -10.526 1.00 86.38 96 SER A CA 1
ATOM 771 C C . SER A 1 96 ? -4.133 2.180 -11.590 1.00 86.38 96 SER A C 1
ATOM 773 O O . SER A 1 96 ? -4.961 1.298 -11.376 1.00 86.38 96 SER A O 1
ATOM 775 N N . ASP A 1 97 ? -4.100 2.856 -12.741 1.00 81.06 97 ASP A N 1
ATOM 776 C CA . ASP A 1 97 ? -5.132 2.700 -13.778 1.00 81.06 97 ASP A CA 1
ATOM 777 C C . ASP A 1 97 ? -5.129 1.311 -14.445 1.00 81.06 97 ASP A C 1
ATOM 779 O O . ASP A 1 97 ? -6.181 0.800 -14.825 1.00 81.06 97 ASP A O 1
ATOM 783 N N . ALA A 1 98 ? -3.956 0.685 -14.577 1.00 81.44 98 ALA A N 1
ATOM 784 C CA . ALA A 1 98 ? -3.787 -0.606 -15.246 1.00 81.44 98 ALA A CA 1
ATOM 785 C C . ALA A 1 98 ? -2.730 -1.478 -14.538 1.00 81.44 98 ALA A C 1
ATOM 787 O O . ALA A 1 98 ? -1.628 -1.673 -15.067 1.00 81.44 98 ALA A O 1
ATOM 788 N N . PRO A 1 99 ? -3.016 -1.981 -13.323 1.00 85.06 99 PRO A N 1
ATOM 789 C CA . PRO A 1 99 ? -2.083 -2.838 -12.614 1.00 85.06 99 PRO A CA 1
ATOM 790 C C . PRO A 1 99 ? -2.064 -4.243 -13.234 1.00 85.06 99 PRO A C 1
ATOM 792 O O . PRO A 1 99 ? -3.093 -4.780 -13.639 1.00 85.06 99 PRO A O 1
ATOM 795 N N . ASP A 1 100 ? -0.883 -4.856 -13.278 1.00 85.88 100 ASP A N 1
ATOM 796 C CA . ASP A 1 100 ? -0.677 -6.254 -13.666 1.00 85.88 100 ASP A CA 1
ATOM 797 C C . ASP A 1 100 ? -1.149 -7.134 -12.509 1.00 85.88 100 ASP A C 1
ATOM 799 O O . ASP A 1 100 ? -0.385 -7.425 -11.585 1.00 85.88 100 ASP A O 1
ATOM 803 N N . VAL A 1 101 ? -2.439 -7.472 -12.506 1.00 85.56 101 VAL A N 1
ATOM 804 C CA . VAL A 1 101 ? -3.040 -8.350 -11.502 1.00 85.56 101 VAL A CA 1
ATOM 805 C C . VAL A 1 101 ? -3.908 -9.390 -12.180 1.00 85.56 101 VAL A C 1
ATOM 807 O O . VAL A 1 101 ? -4.851 -9.060 -12.894 1.00 85.56 101 VAL A O 1
ATOM 810 N N . ILE A 1 102 ? -3.617 -10.653 -11.902 1.00 82.56 102 ILE A N 1
ATOM 811 C CA . ILE A 1 102 ? -4.353 -11.795 -12.439 1.00 82.56 102 ILE A CA 1
ATOM 812 C C . ILE A 1 102 ? -4.952 -12.620 -11.298 1.00 82.56 102 ILE A C 1
ATOM 814 O O . ILE A 1 102 ? -4.426 -12.649 -10.180 1.00 82.56 102 ILE A O 1
ATOM 818 N N . ASP A 1 103 ? -6.082 -13.278 -11.558 1.00 78.62 103 ASP A N 1
ATOM 819 C CA . ASP A 1 103 ? -6.656 -14.230 -10.604 1.00 78.62 103 ASP A CA 1
ATOM 820 C C . ASP A 1 103 ? -5.741 -15.461 -10.521 1.00 78.62 103 ASP A C 1
ATOM 822 O O . ASP A 1 103 ? -5.526 -16.153 -11.512 1.00 78.62 103 ASP A O 1
ATOM 826 N N . GLY A 1 104 ? -5.208 -15.774 -9.337 1.00 69.88 104 GLY A N 1
ATOM 827 C CA . GLY A 1 104 ? -4.314 -16.927 -9.169 1.00 69.88 104 GLY A CA 1
ATOM 828 C C . GLY A 1 104 ? -4.996 -18.276 -9.441 1.00 69.88 104 GLY A C 1
ATOM 829 O O . GLY A 1 104 ? -4.330 -19.302 -9.538 1.00 69.88 104 GLY A O 1
ATOM 830 N N . ARG A 1 105 ? -6.333 -18.301 -9.552 1.00 67.88 105 ARG A N 1
ATOM 831 C CA . ARG A 1 105 ? -7.128 -19.497 -9.870 1.00 67.88 105 ARG A CA 1
ATOM 832 C C . ARG A 1 105 ? -7.729 -19.478 -11.278 1.00 67.88 105 ARG A C 1
ATOM 834 O O . ARG A 1 105 ? -8.337 -20.471 -11.672 1.00 67.88 105 ARG A O 1
ATOM 841 N N . SER A 1 106 ? -7.602 -18.382 -12.027 1.00 61.59 106 SER A N 1
ATOM 842 C CA . SER A 1 106 ? -8.183 -18.233 -13.366 1.00 61.59 106 SER A CA 1
ATOM 843 C C . SER A 1 106 ? -7.294 -17.364 -14.249 1.00 61.59 106 SER A C 1
ATOM 845 O O . SER A 1 106 ? -6.954 -16.246 -13.891 1.00 61.59 106 SER A O 1
ATOM 847 N N . SER A 1 107 ? -7.006 -17.811 -15.471 1.00 54.94 107 SER A N 1
ATOM 848 C CA . SER A 1 107 ? -6.245 -17.055 -16.482 1.00 54.94 107 SER A CA 1
ATOM 849 C C . SER A 1 107 ? -6.945 -15.781 -16.994 1.00 54.94 107 SER A C 1
ATOM 851 O O . SER A 1 107 ? -6.508 -15.173 -17.969 1.00 54.94 107 SER A O 1
ATOM 853 N N . SER A 1 108 ? -8.047 -15.368 -16.364 1.00 53.97 108 SER A N 1
ATOM 854 C CA . SER A 1 108 ? -8.766 -14.145 -16.706 1.00 53.97 108 SER A CA 1
ATOM 855 C C . SER A 1 108 ? -8.010 -12.916 -16.193 1.00 53.97 108 SER A C 1
ATOM 857 O O . SER A 1 108 ? -7.786 -12.757 -14.996 1.00 53.97 108 SER A O 1
ATOM 859 N N . VAL A 1 109 ? -7.667 -12.025 -17.124 1.00 52.28 109 VAL A N 1
ATOM 860 C CA . VAL A 1 109 ? -6.803 -10.844 -16.928 1.00 52.28 109 VAL A CA 1
ATOM 861 C C . VAL A 1 109 ? -7.483 -9.720 -16.133 1.00 52.28 109 VAL A C 1
ATOM 863 O O . VAL A 1 109 ? -6.834 -8.759 -15.743 1.00 52.28 109 VAL A O 1
ATOM 866 N N . ILE A 1 110 ? -8.792 -9.810 -15.876 1.00 52.16 110 ILE A N 1
ATOM 867 C CA . ILE A 1 110 ? -9.537 -8.717 -15.244 1.00 52.16 110 ILE A CA 1
ATOM 868 C C . ILE A 1 110 ? -10.158 -9.193 -13.930 1.00 52.16 110 ILE A C 1
ATOM 870 O O . ILE A 1 110 ? -11.244 -9.785 -13.925 1.00 52.16 110 ILE A O 1
ATOM 874 N N . PRO A 1 111 ? -9.527 -8.883 -12.788 1.00 54.88 111 PRO A N 1
ATOM 875 C CA . PRO A 1 111 ? -10.196 -8.905 -11.505 1.00 54.88 111 PRO A CA 1
ATOM 876 C C . PRO A 1 111 ? -11.385 -7.942 -11.563 1.00 54.88 111 PRO A C 1
ATOM 878 O O . PRO A 1 111 ? -11.237 -6.720 -11.576 1.00 54.88 111 PRO A O 1
ATOM 881 N N . HIS A 1 112 ? -12.610 -8.456 -11.557 1.00 54.38 112 HIS A N 1
ATOM 882 C CA . HIS A 1 112 ? -13.738 -7.627 -11.152 1.00 54.38 112 HIS A CA 1
ATOM 883 C C . HIS A 1 112 ? -13.606 -7.365 -9.643 1.00 54.38 112 HIS A C 1
ATOM 885 O O . HIS A 1 112 ? -14.208 -8.077 -8.834 1.00 54.38 112 HIS A O 1
ATOM 891 N N . TYR A 1 113 ? -12.821 -6.348 -9.261 1.00 64.62 113 TYR A N 1
ATOM 892 C CA . TYR A 1 113 ? -12.748 -5.786 -7.907 1.00 64.62 113 TYR A CA 1
ATOM 893 C C . TYR A 1 113 ? -14.085 -5.134 -7.541 1.00 64.62 113 TYR A C 1
ATOM 895 O O . TYR A 1 113 ? -14.228 -3.917 -7.438 1.00 64.62 113 TYR A O 1
ATOM 903 N N . ARG A 1 114 ? -15.137 -5.939 -7.408 1.00 67.00 114 ARG A N 1
ATOM 904 C CA . ARG A 1 114 ? -16.452 -5.427 -7.050 1.00 67.00 114 ARG A CA 1
ATOM 905 C C . ARG A 1 114 ? -16.533 -5.317 -5.544 1.00 67.00 114 ARG A C 1
ATOM 907 O O . ARG A 1 114 ? -16.402 -6.310 -4.830 1.00 67.00 114 ARG A O 1
ATOM 914 N N . ARG A 1 115 ? -16.816 -4.098 -5.080 1.00 76.31 115 ARG A N 1
ATOM 915 C CA . ARG A 1 115 ? -17.250 -3.863 -3.703 1.00 76.31 115 ARG A CA 1
ATOM 916 C C . ARG A 1 115 ? -18.388 -4.836 -3.378 1.00 76.31 115 ARG A C 1
ATOM 918 O O . ARG A 1 115 ? -19.315 -4.929 -4.195 1.00 76.31 115 ARG A O 1
ATOM 925 N N . PRO A 1 116 ? -18.337 -5.538 -2.231 1.00 83.69 116 PRO A N 1
ATOM 926 C CA . PRO A 1 116 ? -19.413 -6.423 -1.813 1.00 83.69 116 PRO A CA 1
ATOM 927 C C . PRO A 1 116 ? -20.744 -5.675 -1.858 1.00 83.69 116 PRO A C 1
ATOM 929 O O . PRO A 1 116 ? -20.887 -4.620 -1.245 1.00 83.69 116 PRO A O 1
ATOM 932 N N . GLN A 1 117 ? -21.701 -6.196 -2.625 1.00 87.06 117 GLN A N 1
ATOM 933 C CA . GLN A 1 117 ? -23.024 -5.592 -2.732 1.00 87.06 117 GLN A CA 1
ATOM 934 C C . GLN A 1 117 ? -23.973 -6.263 -1.739 1.00 87.06 117 GLN A C 1
ATOM 936 O O . GLN A 1 117 ? -23.981 -7.498 -1.644 1.00 87.06 117 GLN A O 1
ATOM 941 N N . PRO A 1 118 ? -24.780 -5.488 -0.996 1.00 92.31 118 PRO A N 1
ATOM 942 C CA . PRO A 1 118 ? -25.762 -6.058 -0.094 1.00 92.31 118 PRO A CA 1
ATOM 943 C C . PRO A 1 118 ? -26.813 -6.840 -0.886 1.00 92.31 118 PRO A C 1
ATOM 945 O O . PRO A 1 118 ? -27.328 -6.383 -1.905 1.00 92.31 118 PRO A O 1
ATOM 948 N N . LYS A 1 119 ? -27.160 -8.028 -0.395 1.00 92.56 119 LYS A N 1
ATOM 949 C CA . LYS A 1 119 ? -28.207 -8.874 -0.972 1.00 92.56 119 LYS A CA 1
ATOM 950 C C . LYS A 1 119 ? -29.496 -8.693 -0.177 1.00 92.56 119 LYS A C 1
ATOM 952 O O . LYS A 1 119 ? -29.475 -8.612 1.055 1.00 92.56 119 LYS A O 1
ATOM 957 N N . LYS A 1 120 ? -30.633 -8.630 -0.875 1.00 94.88 120 LYS A N 1
ATOM 958 C CA . LYS A 1 120 ? -31.954 -8.549 -0.239 1.00 94.88 120 LYS A CA 1
ATOM 959 C C . LYS A 1 120 ? -32.278 -9.885 0.432 1.00 94.88 120 LYS A C 1
ATOM 961 O O . LYS A 1 120 ? -32.242 -10.930 -0.210 1.00 94.88 120 LYS A O 1
ATOM 966 N N . THR A 1 121 ? -32.617 -9.845 1.716 1.00 94.62 121 THR A N 1
ATOM 967 C CA . THR A 1 121 ? -33.081 -11.002 2.495 1.00 94.62 121 THR A CA 1
ATOM 968 C C . THR A 1 121 ? -34.502 -10.758 3.004 1.00 94.62 121 THR A C 1
ATOM 970 O O . THR A 1 121 ? -35.006 -9.634 2.946 1.00 94.62 121 THR A O 1
ATOM 973 N N . LYS A 1 122 ? -35.142 -11.786 3.580 1.00 94.31 122 LYS A N 1
ATOM 974 C CA . LYS A 1 122 ? -36.453 -11.642 4.245 1.00 94.31 122 LYS A CA 1
ATOM 975 C C . LYS A 1 122 ? -36.442 -10.617 5.395 1.00 94.31 122 LYS A C 1
ATOM 977 O O . LYS A 1 122 ? -37.490 -10.086 5.728 1.00 94.31 122 LYS A O 1
ATOM 982 N N . ARG A 1 123 ? -35.275 -10.331 5.992 1.00 93.00 123 ARG A N 1
ATOM 983 C CA . ARG A 1 123 ? -35.088 -9.381 7.109 1.00 93.00 123 ARG A CA 1
ATOM 984 C C . ARG A 1 123 ? -34.410 -8.069 6.677 1.00 93.00 123 ARG A C 1
ATOM 986 O O . ARG A 1 123 ? -33.799 -7.404 7.505 1.00 93.00 123 ARG A O 1
ATOM 993 N N . GLY A 1 124 ? -34.458 -7.729 5.388 1.00 95.06 124 GLY A N 1
ATOM 994 C CA . GLY A 1 124 ? -33.812 -6.537 4.828 1.00 95.06 124 GLY A CA 1
ATOM 995 C C . GLY A 1 124 ? -32.493 -6.828 4.108 1.00 95.06 124 GLY A C 1
ATOM 996 O O . GLY A 1 124 ? -32.143 -7.982 3.850 1.00 95.06 124 GLY A O 1
ATOM 997 N N . PHE A 1 125 ? -31.774 -5.776 3.732 1.00 95.69 125 PHE A N 1
ATOM 998 C CA . PHE A 1 125 ? -30.493 -5.883 3.033 1.00 95.69 125 PHE A CA 1
ATOM 999 C C . PHE A 1 125 ? -29.375 -6.312 3.986 1.00 95.69 125 PHE A C 1
ATOM 1001 O O . PHE A 1 125 ? -29.255 -5.778 5.086 1.00 95.69 125 PHE A O 1
ATOM 1008 N N . ARG A 1 126 ? -28.557 -7.282 3.567 1.00 94.19 126 ARG A N 1
ATOM 1009 C CA . ARG A 1 126 ? -27.393 -7.748 4.331 1.00 94.19 126 ARG A CA 1
ATOM 1010 C C . ARG A 1 126 ? -26.188 -7.963 3.426 1.00 94.19 126 ARG A C 1
ATOM 1012 O O . ARG A 1 126 ? -26.333 -8.402 2.286 1.00 94.19 126 ARG A O 1
ATOM 1019 N N . LEU A 1 127 ? -25.005 -7.677 3.958 1.00 92.50 127 LEU A N 1
ATOM 1020 C CA . LEU A 1 127 ? -23.740 -8.111 3.375 1.00 92.50 127 LEU A CA 1
ATOM 1021 C C . LEU A 1 127 ? -23.447 -9.545 3.815 1.00 92.50 127 LEU A C 1
ATOM 1023 O O . LEU A 1 127 ? -23.785 -9.940 4.930 1.00 92.50 127 LEU A O 1
ATOM 1027 N N . PHE A 1 128 ? -22.823 -10.308 2.926 1.00 89.81 128 PHE A N 1
ATOM 1028 C CA . PHE A 1 128 ? -22.388 -11.672 3.192 1.00 89.81 128 PHE A CA 1
ATOM 1029 C C . PHE A 1 128 ? -20.879 -11.75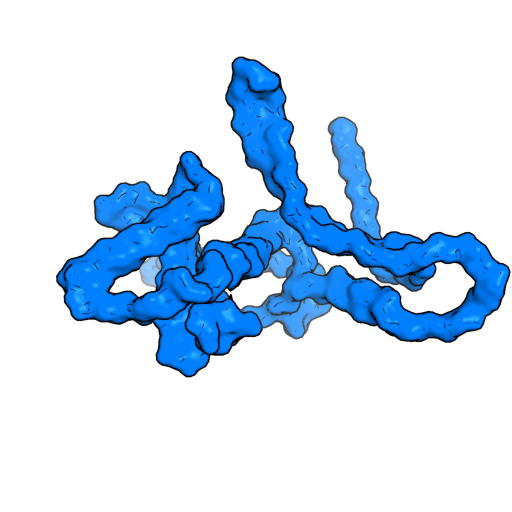0 2.953 1.00 89.81 128 PHE A C 1
ATOM 1031 O O . PHE A 1 128 ? -20.426 -11.240 1.921 1.00 89.81 128 PHE A O 1
ATOM 1038 N N . PRO A 1 129 ? -20.105 -12.341 3.879 1.00 88.38 129 PRO A N 1
ATOM 1039 C CA . PRO A 1 129 ? -18.691 -12.580 3.644 1.00 88.38 129 PRO A CA 1
ATOM 1040 C C . PRO A 1 129 ? -18.513 -13.586 2.493 1.00 88.38 129 PRO A C 1
ATOM 1042 O O . PRO A 1 129 ? -19.422 -14.374 2.222 1.00 88.38 129 PRO A O 1
ATOM 1045 N N . PRO A 1 130 ? -17.371 -13.558 1.791 1.00 85.19 130 PRO A N 1
ATOM 1046 C CA . PRO A 1 130 ? -17.053 -14.586 0.809 1.00 85.19 130 PRO A CA 1
ATOM 1047 C C . PRO A 1 130 ? -16.816 -15.940 1.499 1.00 85.19 130 PRO A C 1
ATOM 1049 O O . PRO A 1 130 ? -16.234 -15.987 2.579 1.00 85.19 130 PRO A O 1
ATOM 1052 N N . ASP A 1 131 ? -17.214 -17.037 0.847 1.00 84.38 131 ASP A N 1
ATOM 1053 C CA . ASP A 1 131 ? -17.056 -18.400 1.387 1.00 84.38 131 ASP A CA 1
ATOM 1054 C C . ASP A 1 131 ? -15.585 -18.844 1.470 1.00 84.38 131 ASP A C 1
ATOM 1056 O O . ASP A 1 131 ? -15.224 -19.717 2.254 1.00 84.38 131 ASP A O 1
ATOM 1060 N N . CYS A 1 132 ? -14.719 -18.245 0.650 1.00 81.31 132 CYS A N 1
ATOM 1061 C CA . CYS A 1 132 ? -13.284 -18.481 0.676 1.00 81.31 132 CYS A CA 1
ATOM 1062 C C . CYS A 1 132 ? -12.501 -17.210 0.336 1.00 81.31 132 CYS A C 1
ATOM 1064 O O . CYS A 1 132 ? -13.006 -16.285 -0.308 1.00 81.31 132 CYS A O 1
ATOM 1066 N N . PHE A 1 133 ? -11.240 -17.180 0.759 1.00 83.81 133 PHE A N 1
ATOM 1067 C CA . PHE A 1 133 ? -10.303 -16.140 0.359 1.00 83.81 133 PHE A CA 1
ATOM 1068 C C . PHE A 1 133 ? -9.958 -16.263 -1.132 1.00 83.81 133 PHE A C 1
ATOM 1070 O O . PHE A 1 133 ? -9.944 -17.359 -1.704 1.00 83.81 133 PHE A O 1
ATOM 1077 N N . LYS A 1 134 ? -9.661 -15.121 -1.756 1.00 84.38 134 LYS A N 1
ATOM 1078 C CA . LYS A 1 134 ? -9.167 -15.039 -3.133 1.00 84.38 134 LYS A CA 1
ATOM 1079 C C . LYS A 1 134 ? -7.675 -14.740 -3.114 1.00 84.38 134 LYS A C 1
ATOM 1081 O O . LYS A 1 134 ? -7.243 -13.887 -2.344 1.00 84.38 134 LYS A O 1
ATOM 1086 N N . ILE A 1 135 ? -6.924 -15.432 -3.963 1.00 86.56 135 ILE A N 1
ATOM 1087 C CA . ILE A 1 135 ? -5.497 -15.189 -4.171 1.00 86.56 135 ILE A CA 1
ATOM 1088 C C . ILE A 1 135 ? -5.351 -14.495 -5.519 1.00 86.56 135 ILE A C 1
ATOM 1090 O O . ILE A 1 135 ? -5.903 -14.963 -6.513 1.00 86.56 135 ILE A O 1
ATOM 1094 N N . TRP A 1 136 ? -4.605 -13.400 -5.537 1.00 86.25 136 TRP A N 1
ATOM 1095 C CA . TRP A 1 136 ? -4.280 -12.658 -6.746 1.00 86.25 136 TRP A CA 1
ATOM 1096 C C . TRP A 1 136 ? -2.771 -12.654 -6.919 1.00 86.25 136 TRP A C 1
ATOM 1098 O O . TRP A 1 136 ? -2.044 -12.459 -5.943 1.00 86.25 136 TRP A O 1
ATOM 1108 N N . GLU A 1 137 ? -2.309 -12.850 -8.147 1.00 88.56 137 GLU A N 1
ATOM 1109 C CA . GLU A 1 137 ? -0.900 -12.679 -8.482 1.00 88.56 137 GLU A CA 1
ATOM 1110 C C . GLU A 1 137 ? -0.695 -11.282 -9.054 1.00 88.56 137 GLU A C 1
ATOM 1112 O O . GLU A 1 137 ? -1.438 -10.846 -9.932 1.00 88.56 137 GLU A O 1
ATOM 1117 N N . VAL A 1 138 ? 0.311 -10.576 -8.542 1.00 89.00 138 VAL A N 1
ATOM 1118 C CA . VAL A 1 138 ? 0.614 -9.189 -8.906 1.00 89.00 138 VAL A CA 1
ATOM 1119 C C . VAL A 1 138 ? 1.974 -9.145 -9.596 1.00 89.00 138 VAL A C 1
ATOM 1121 O O . VAL A 1 138 ? 2.939 -9.728 -9.101 1.00 89.00 138 VAL A O 1
ATOM 1124 N N . GLY A 1 139 ? 2.066 -8.448 -10.727 1.00 86.88 139 GLY A N 1
ATOM 1125 C CA . GLY A 1 139 ? 3.307 -8.290 -11.484 1.00 86.88 139 GLY A CA 1
ATOM 1126 C C . GLY A 1 139 ? 3.750 -9.554 -12.230 1.00 86.88 139 GLY A C 1
ATOM 1127 O O . GLY A 1 139 ? 4.952 -9.724 -12.456 1.00 86.88 139 GLY A O 1
ATOM 1128 N N . ASN A 1 140 ? 2.830 -10.468 -12.569 1.00 86.44 140 ASN A N 1
ATOM 1129 C CA . ASN A 1 140 ? 3.192 -11.723 -13.230 1.00 86.44 140 ASN A CA 1
ATOM 1130 C C . ASN A 1 140 ? 3.721 -11.480 -14.655 1.00 86.44 140 ASN A C 1
ATOM 1132 O O . ASN A 1 140 ? 4.806 -11.964 -14.988 1.00 86.44 140 ASN A O 1
ATOM 1136 N N . VAL A 1 141 ? 3.033 -10.674 -15.471 1.00 83.06 141 VAL A N 1
ATOM 1137 C CA . VAL A 1 141 ? 3.455 -10.356 -16.848 1.00 83.06 141 VAL A CA 1
ATOM 1138 C C . VAL A 1 141 ? 4.838 -9.702 -16.851 1.00 83.06 141 VAL A C 1
ATOM 1140 O O . VAL A 1 141 ? 5.748 -10.164 -17.548 1.00 83.06 141 VAL A O 1
ATOM 1143 N N . ILE A 1 142 ? 5.032 -8.670 -16.025 1.00 80.00 142 ILE A N 1
ATOM 1144 C CA . ILE A 1 142 ? 6.315 -7.953 -15.933 1.00 80.00 142 ILE A CA 1
ATOM 1145 C C . ILE A 1 142 ? 7.410 -8.874 -15.378 1.00 80.00 142 ILE A C 1
ATOM 1147 O O . ILE A 1 142 ? 8.527 -8.914 -15.904 1.00 80.00 142 ILE A O 1
ATOM 1151 N N . GLY A 1 143 ? 7.099 -9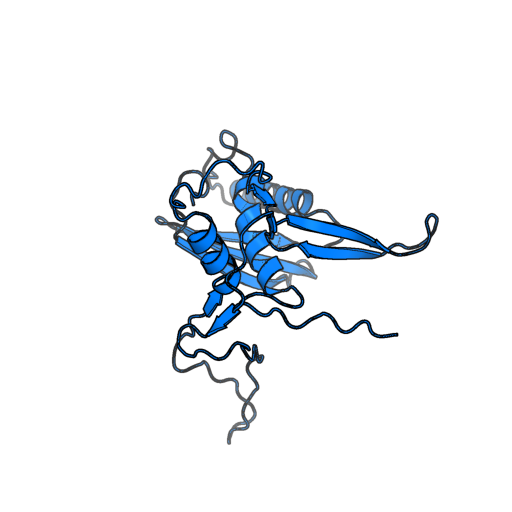.649 -14.337 1.00 84.00 143 GLY A N 1
ATOM 1152 C CA . GLY A 1 143 ? 8.028 -10.597 -13.730 1.00 84.00 143 GLY A CA 1
ATOM 1153 C C . GLY A 1 143 ? 8.469 -11.692 -14.702 1.00 84.00 143 GLY A C 1
ATOM 1154 O O . GLY A 1 143 ? 9.645 -12.056 -14.723 1.00 84.00 143 GLY A O 1
ATOM 1155 N N . ASN A 1 144 ? 7.560 -12.191 -15.542 1.00 84.56 144 ASN A N 1
ATOM 1156 C CA . ASN A 1 144 ? 7.873 -13.193 -16.555 1.00 84.56 144 ASN A CA 1
ATOM 1157 C C . ASN A 1 144 ? 8.802 -12.632 -17.636 1.00 84.56 144 ASN A C 1
ATOM 1159 O O . ASN A 1 144 ? 9.829 -13.241 -17.939 1.00 84.56 144 ASN A O 1
ATOM 1163 N N . ALA A 1 145 ? 8.499 -11.437 -18.150 1.00 82.44 145 ALA A N 1
ATOM 1164 C CA . ALA A 1 145 ? 9.359 -10.752 -19.112 1.00 82.44 145 ALA A CA 1
ATOM 1165 C C . ALA A 1 145 ? 10.783 -10.548 -18.560 1.00 82.44 145 ALA A C 1
ATOM 1167 O O . ALA A 1 145 ? 11.766 -10.805 -19.260 1.00 82.44 145 ALA A O 1
ATOM 1168 N N . LEU A 1 146 ? 10.905 -10.158 -17.284 1.00 82.62 146 LEU A N 1
ATOM 1169 C CA . LEU A 1 146 ? 12.197 -10.006 -16.613 1.00 82.62 146 LEU A CA 1
ATOM 1170 C C . LEU A 1 146 ? 12.955 -11.327 -16.506 1.00 82.62 146 LEU A C 1
ATOM 1172 O O . LEU A 1 146 ? 14.114 -11.384 -16.921 1.00 82.62 146 LEU A O 1
ATOM 1176 N N . ARG A 1 147 ? 12.310 -12.394 -16.019 1.00 84.88 147 ARG A N 1
ATOM 1177 C CA . ARG A 1 147 ? 12.931 -13.724 -15.916 1.00 84.88 147 ARG A CA 1
ATOM 1178 C C . ARG A 1 147 ? 13.460 -14.199 -17.266 1.00 84.88 147 ARG A C 1
ATOM 1180 O O . ARG A 1 147 ? 14.615 -14.599 -17.338 1.00 84.88 147 ARG A O 1
ATOM 1187 N N . ILE A 1 148 ? 12.661 -14.077 -18.330 1.00 81.69 148 ILE A N 1
ATOM 1188 C CA . ILE A 1 148 ? 13.060 -14.446 -19.697 1.00 81.69 148 ILE A CA 1
ATOM 1189 C C . ILE A 1 148 ? 14.260 -13.614 -20.164 1.00 81.69 148 ILE A C 1
ATOM 1191 O O . ILE A 1 148 ? 15.195 -14.150 -20.755 1.00 81.69 148 ILE A O 1
ATOM 1195 N N . SER A 1 149 ? 14.266 -12.307 -19.891 1.00 74.75 149 SER A N 1
ATOM 1196 C CA . SER A 1 149 ? 15.354 -11.422 -20.325 1.00 74.75 149 SER A CA 1
ATOM 1197 C C . SER A 1 149 ? 16.686 -11.657 -19.615 1.00 74.75 149 SER A C 1
ATOM 1199 O O . SER A 1 149 ? 17.735 -11.359 -20.184 1.00 74.75 149 SER A O 1
ATOM 1201 N N . LEU A 1 150 ? 16.635 -12.182 -18.390 1.00 75.56 150 LEU A N 1
ATOM 1202 C CA . LEU A 1 150 ? 17.802 -12.499 -17.573 1.00 75.56 150 LEU A CA 1
ATOM 1203 C C . LEU A 1 150 ? 18.386 -13.883 -17.885 1.00 75.56 150 LEU A C 1
ATOM 1205 O O . LEU A 1 150 ? 19.460 -14.206 -17.376 1.00 75.56 150 LEU A O 1
ATOM 1209 N N . LEU A 1 151 ? 17.715 -14.698 -18.710 1.00 77.88 151 LEU A N 1
ATOM 1210 C CA . LEU A 1 151 ? 18.253 -15.991 -19.123 1.00 77.88 151 LEU A CA 1
ATOM 1211 C C . LEU A 1 151 ? 19.571 -15.799 -19.898 1.00 77.88 151 LEU A C 1
ATOM 1213 O O . LEU A 1 151 ? 19.643 -14.933 -20.781 1.00 77.88 151 LEU A O 1
ATOM 1217 N N . PRO A 1 152 ? 20.613 -16.605 -19.609 1.00 65.62 152 PRO A N 1
ATOM 1218 C CA . PRO A 1 152 ? 21.865 -16.566 -20.351 1.00 65.62 152 PRO A CA 1
ATOM 1219 C C . PRO A 1 152 ? 21.600 -16.786 -21.841 1.00 65.62 152 PRO A C 1
ATOM 1221 O O . PRO A 1 152 ? 21.004 -17.787 -22.235 1.00 65.62 152 PRO A O 1
ATOM 1224 N N . ARG A 1 153 ? 22.037 -15.851 -22.685 1.00 65.62 153 ARG A N 1
ATOM 1225 C CA . ARG A 1 153 ? 21.991 -16.041 -24.137 1.00 65.62 153 ARG A CA 1
ATOM 1226 C C . ARG A 1 153 ? 23.232 -16.798 -24.583 1.00 65.62 153 ARG A C 1
ATOM 1228 O O . ARG A 1 153 ? 24.342 -16.413 -24.223 1.00 65.62 153 ARG A O 1
ATOM 1235 N N . GLU A 1 154 ? 23.053 -17.820 -25.417 1.00 57.78 154 GLU A N 1
ATOM 1236 C CA . GLU A 1 154 ? 24.160 -18.363 -26.204 1.00 57.78 154 GLU A CA 1
ATOM 1237 C C . GLU A 1 154 ? 24.758 -17.242 -27.063 1.00 57.78 154 GLU A C 1
ATOM 1239 O O . GLU A 1 154 ? 24.036 -16.488 -27.725 1.00 57.78 154 GLU A O 1
ATOM 1244 N N . ASN A 1 155 ? 26.085 -17.112 -27.011 1.00 50.91 155 ASN A N 1
ATOM 1245 C CA . ASN A 1 155 ? 26.859 -16.082 -27.696 1.00 50.91 155 ASN A CA 1
ATOM 1246 C C . ASN A 1 155 ? 26.674 -16.171 -29.221 1.00 50.91 155 ASN A C 1
ATOM 1248 O O . ASN A 1 155 ? 27.454 -16.815 -29.921 1.00 50.91 155 ASN A O 1
ATOM 1252 N N . ARG A 1 156 ? 25.656 -15.499 -29.767 1.00 51.59 156 ARG A N 1
ATOM 1253 C CA . ARG A 1 156 ? 25.497 -15.336 -31.216 1.00 51.59 156 ARG A CA 1
ATOM 1254 C C . ARG A 1 156 ? 26.444 -14.250 -31.733 1.00 51.59 156 ARG A C 1
ATOM 1256 O O . ARG A 1 156 ? 26.026 -13.111 -31.876 1.00 51.59 156 ARG A O 1
ATOM 1263 N N . GLY A 1 157 ? 27.684 -14.644 -32.034 1.00 53.22 157 GLY A N 1
ATOM 1264 C CA . GLY A 1 157 ? 28.584 -14.015 -33.015 1.00 53.22 157 GLY A CA 1
ATOM 1265 C C . GLY A 1 157 ? 28.976 -12.532 -32.830 1.00 53.22 157 GLY A C 1
ATOM 1266 O O . GLY A 1 157 ? 28.436 -11.813 -31.992 1.00 53.22 157 GLY A O 1
ATOM 1267 N N . PRO A 1 158 ? 29.951 -12.034 -33.615 1.00 48.50 158 PRO A N 1
ATOM 1268 C CA . PRO A 1 158 ? 30.549 -10.720 -33.425 1.00 48.50 158 PRO A CA 1
ATO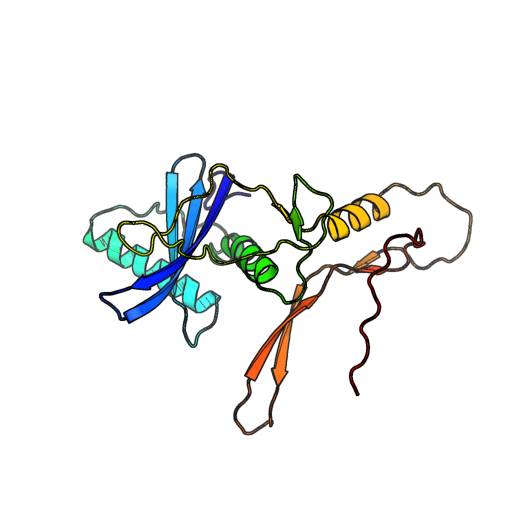M 1269 C C . PRO A 1 158 ? 29.710 -9.657 -34.140 1.00 48.50 158 PRO A C 1
ATOM 1271 O O . PRO A 1 158 ? 30.079 -9.159 -35.200 1.00 48.50 158 PRO A O 1
ATOM 1274 N N . GLN A 1 159 ? 28.560 -9.296 -33.580 1.00 52.97 159 GLN A N 1
ATOM 1275 C CA . GLN A 1 159 ? 27.796 -8.146 -34.057 1.00 52.97 159 GLN A CA 1
ATOM 1276 C C . GLN A 1 159 ? 27.761 -7.093 -32.951 1.00 52.97 159 GLN A C 1
ATOM 1278 O O . GLN A 1 159 ? 27.454 -7.408 -31.804 1.00 52.97 159 GLN A O 1
ATOM 1283 N N . LYS A 1 160 ? 28.110 -5.841 -33.288 1.00 52.69 160 LYS A N 1
ATOM 1284 C CA . LYS A 1 160 ? 28.085 -4.653 -32.409 1.00 52.69 160 LYS A CA 1
ATOM 1285 C C . LYS A 1 160 ? 26.650 -4.318 -31.960 1.00 52.69 160 LYS A C 1
ATOM 1287 O O . LYS A 1 160 ? 26.114 -3.262 -32.283 1.00 52.69 160 LYS A O 1
ATOM 1292 N N . SER A 1 161 ? 25.992 -5.232 -31.259 1.00 61.81 161 SER A N 1
ATOM 1293 C CA . SER A 1 161 ? 24.673 -5.021 -30.681 1.00 61.81 161 SER A CA 1
ATOM 1294 C C . SER A 1 161 ? 24.819 -4.179 -29.419 1.00 61.81 161 SER A C 1
ATOM 1296 O O . SER A 1 161 ? 25.676 -4.453 -28.576 1.00 61.81 161 SER A O 1
ATOM 1298 N N . LYS A 1 162 ? 23.974 -3.153 -29.269 1.00 70.25 162 LYS A N 1
ATOM 1299 C CA . LYS A 1 162 ? 23.886 -2.391 -28.017 1.00 70.25 162 LYS A CA 1
ATOM 1300 C C . LYS A 1 162 ? 23.579 -3.358 -26.870 1.00 70.25 162 LYS A C 1
ATOM 1302 O O . LYS A 1 162 ? 22.749 -4.255 -27.020 1.00 70.25 162 LYS A O 1
ATOM 1307 N N . ARG A 1 163 ? 24.248 -3.171 -25.729 1.00 70.75 163 ARG A N 1
ATOM 1308 C CA . ARG A 1 163 ? 24.067 -4.019 -24.544 1.00 70.75 163 ARG A CA 1
ATOM 1309 C C . ARG A 1 163 ? 22.605 -3.975 -24.086 1.00 70.75 163 ARG A C 1
ATOM 1311 O O . ARG A 1 163 ? 22.020 -2.892 -23.946 1.00 70.75 163 ARG A O 1
ATOM 1318 N N . THR A 1 164 ? 22.027 -5.151 -23.859 1.00 78.50 164 THR A N 1
ATOM 1319 C CA . THR A 1 164 ? 20.719 -5.287 -23.214 1.00 78.50 164 THR A CA 1
ATOM 1320 C C . THR A 1 164 ? 20.826 -4.762 -21.788 1.00 78.50 164 THR A C 1
ATOM 1322 O O . THR A 1 164 ? 21.753 -5.121 -21.060 1.00 78.50 164 THR A O 1
ATOM 1325 N N . HIS A 1 165 ? 19.918 -3.873 -21.405 1.00 81.38 165 HIS A N 1
ATOM 1326 C CA . HIS A 1 165 ? 19.872 -3.308 -20.060 1.00 81.38 165 HIS A CA 1
ATOM 1327 C C . HIS A 1 165 ? 18.426 -3.131 -19.607 1.00 81.38 165 HIS A C 1
ATOM 1329 O O . HIS A 1 165 ? 17.498 -3.097 -20.418 1.00 81.38 165 HIS A O 1
ATOM 1335 N N . ILE A 1 166 ? 18.253 -3.020 -18.295 1.00 82.31 166 ILE A N 1
ATOM 1336 C CA . ILE A 1 166 ? 16.951 -2.868 -17.657 1.00 82.31 166 ILE A CA 1
ATOM 1337 C C . ILE A 1 166 ? 16.771 -1.400 -17.293 1.00 82.31 166 ILE A C 1
ATOM 1339 O O . ILE A 1 166 ? 17.588 -0.816 -16.582 1.00 82.31 166 ILE A O 1
ATOM 1343 N N . ARG A 1 167 ? 15.682 -0.803 -17.773 1.00 85.38 167 ARG A N 1
ATOM 1344 C CA . ARG A 1 167 ? 15.188 0.478 -17.282 1.00 85.38 167 ARG A CA 1
ATOM 1345 C C . ARG A 1 167 ? 14.157 0.196 -16.199 1.00 85.38 167 ARG A C 1
ATOM 1347 O O . ARG A 1 167 ? 13.038 -0.202 -16.515 1.00 85.38 167 ARG A O 1
ATOM 1354 N N . HIS A 1 168 ? 14.557 0.375 -14.943 1.00 82.62 168 HIS A N 1
ATOM 1355 C CA . HIS A 1 168 ? 13.731 0.050 -13.783 1.00 82.62 168 HIS A CA 1
ATOM 1356 C C . HIS A 1 168 ? 12.429 0.854 -13.731 1.00 82.62 168 HIS A C 1
ATOM 1358 O O . HIS A 1 168 ? 12.358 2.017 -14.149 1.00 82.62 168 HIS A O 1
ATOM 1364 N N . HIS A 1 169 ? 11.406 0.204 -13.182 1.00 84.00 169 HIS A N 1
ATOM 1365 C CA . HIS A 1 169 ? 10.143 0.841 -12.854 1.00 84.00 169 HIS A CA 1
ATOM 1366 C C . HIS A 1 169 ? 10.335 1.969 -11.836 1.00 84.00 169 HIS A C 1
ATOM 1368 O O . HIS A 1 169 ? 11.211 1.912 -10.973 1.00 84.00 169 HIS A O 1
ATOM 1374 N N . HIS A 1 170 ? 9.485 2.985 -11.912 1.00 87.19 170 HIS A N 1
ATOM 1375 C CA . HIS A 1 170 ? 9.440 4.062 -10.929 1.00 87.19 170 HIS A CA 1
ATOM 1376 C C . HIS A 1 170 ? 8.079 4.759 -10.964 1.00 87.19 170 HIS A C 1
ATOM 1378 O O . HIS A 1 170 ? 7.367 4.723 -11.969 1.00 87.19 170 HIS A O 1
ATOM 1384 N N . TRP A 1 171 ? 7.729 5.423 -9.867 1.00 89.38 171 TRP A N 1
ATOM 1385 C CA . TRP A 1 171 ? 6.613 6.361 -9.855 1.00 89.38 171 TRP A CA 1
ATOM 1386 C C . TRP A 1 171 ? 7.025 7.643 -10.573 1.00 89.38 171 TRP A C 1
ATOM 1388 O O . TRP A 1 171 ? 8.032 8.258 -10.225 1.00 89.38 171 TRP A O 1
ATOM 1398 N N . HIS A 1 172 ? 6.250 8.044 -11.576 1.00 90.31 172 HIS A N 1
ATOM 1399 C CA . HIS A 1 172 ? 6.446 9.299 -12.286 1.00 90.31 172 HIS A CA 1
ATOM 1400 C C . HIS A 1 172 ? 5.377 10.300 -11.850 1.00 90.31 172 HIS A C 1
ATOM 1402 O O . HIS A 1 172 ? 4.192 10.101 -12.119 1.00 90.31 172 HIS A O 1
ATOM 1408 N N . GLY A 1 173 ? 5.803 11.360 -11.165 1.00 90.56 173 GLY A N 1
ATOM 1409 C CA . GLY A 1 173 ? 4.946 12.458 -10.730 1.00 90.56 173 GLY A CA 1
ATOM 1410 C C . GLY A 1 173 ? 5.094 13.679 -11.631 1.00 90.56 173 GLY A C 1
ATOM 1411 O O . GLY A 1 173 ? 6.211 14.037 -12.000 1.00 90.56 173 GLY A O 1
ATOM 1412 N N . TYR A 1 174 ? 3.989 14.341 -11.959 1.00 91.12 174 TYR A N 1
ATOM 1413 C CA . TYR A 1 174 ? 3.994 15.581 -12.731 1.00 91.12 174 TYR A CA 1
ATOM 1414 C C . TYR A 1 174 ? 2.875 16.516 -12.273 1.00 91.12 174 TYR A C 1
ATOM 1416 O O . TYR A 1 174 ? 1.852 16.089 -11.742 1.00 91.12 174 TYR A O 1
ATOM 1424 N N . TRP A 1 175 ? 3.079 17.815 -12.471 1.00 92.50 175 TRP A N 1
ATOM 1425 C CA . TRP A 1 175 ? 2.083 18.837 -12.168 1.00 92.50 175 TRP A CA 1
ATOM 1426 C C . TRP A 1 175 ? 1.376 19.262 -13.450 1.00 92.50 175 TRP A C 1
ATOM 1428 O O . TRP A 1 175 ? 2.032 19.494 -14.465 1.00 92.50 175 TRP A O 1
ATOM 1438 N N . SER A 1 176 ? 0.056 19.396 -13.392 1.00 93.31 176 SER A N 1
ATOM 1439 C CA . SER A 1 176 ? -0.764 19.991 -14.447 1.00 93.31 176 SER A CA 1
ATOM 1440 C C . SER A 1 176 ? -1.356 21.321 -13.971 1.00 93.31 176 SER A C 1
ATOM 1442 O O . SER A 1 176 ? -1.551 21.525 -12.770 1.00 93.31 176 SER A O 1
ATOM 1444 N N . GLY A 1 177 ? -1.619 22.236 -14.907 1.00 92.75 177 GLY A N 1
ATOM 1445 C CA . GLY A 1 177 ? -2.172 23.565 -14.627 1.00 92.75 177 GLY A CA 1
ATOM 1446 C C . GLY A 1 177 ? -1.205 24.729 -14.901 1.00 92.75 177 GLY A C 1
ATOM 1447 O O . GLY A 1 177 ? -0.034 24.513 -15.230 1.00 92.75 177 GLY A O 1
ATOM 1448 N N . PRO A 1 178 ? -1.698 25.977 -14.814 1.00 92.38 178 PRO A N 1
ATOM 1449 C CA . PRO A 1 178 ? -0.918 27.184 -15.081 1.00 92.38 178 PRO A CA 1
ATOM 1450 C C . PRO A 1 178 ? 0.233 27.368 -14.082 1.00 92.38 178 PRO A C 1
ATOM 1452 O O . PRO A 1 178 ? 0.171 26.930 -12.932 1.00 92.38 178 PRO A O 1
ATOM 1455 N N . LYS A 1 179 ? 1.313 28.039 -14.515 1.00 86.56 179 LYS A N 1
ATOM 1456 C CA . LYS A 1 179 ? 2.494 28.217 -13.659 1.00 86.56 179 LYS A CA 1
ATOM 1457 C C . LYS A 1 179 ? 2.197 29.038 -12.401 1.00 86.56 179 LYS A C 1
ATOM 1459 O O . LYS A 1 179 ? 2.670 28.645 -11.338 1.00 86.56 179 LYS A O 1
ATOM 1464 N N . ASP A 1 180 ? 1.374 30.071 -12.530 1.00 88.75 180 ASP A N 1
ATOM 1465 C CA . ASP A 1 180 ? 1.044 31.016 -11.456 1.00 88.75 180 ASP A CA 1
ATOM 1466 C C . ASP A 1 180 ? -0.398 30.847 -10.942 1.00 88.75 180 ASP A C 1
ATOM 1468 O O . ASP A 1 180 ? -1.019 31.801 -10.484 1.00 88.75 180 ASP A O 1
ATOM 1472 N N . GLY A 1 181 ? -0.965 29.639 -11.043 1.00 89.06 181 GLY A N 1
ATOM 1473 C CA . GLY A 1 181 ? -2.312 29.340 -10.548 1.00 89.06 181 GLY A CA 1
ATOM 1474 C C . GLY A 1 181 ? -2.398 27.986 -9.853 1.00 89.06 181 GLY A C 1
ATOM 1475 O O . GLY A 1 181 ? -1.379 27.370 -9.533 1.00 89.06 181 GLY A O 1
ATOM 1476 N N . GLU A 1 182 ? -3.623 27.515 -9.617 1.00 89.00 182 GLU A N 1
ATOM 1477 C CA . GLU A 1 182 ? -3.838 26.199 -9.017 1.00 89.00 182 GLU A CA 1
ATOM 1478 C C . GLU A 1 182 ? -3.267 25.095 -9.912 1.00 89.00 182 GLU A C 1
ATOM 1480 O O . GLU A 1 182 ? -3.590 24.992 -11.099 1.00 89.00 182 GLU A O 1
ATOM 1485 N N . ARG A 1 183 ? -2.412 24.255 -9.323 1.00 91.38 183 ARG A N 1
ATOM 1486 C CA . ARG A 1 183 ? -1.839 23.086 -9.987 1.00 91.38 183 ARG A CA 1
ATOM 1487 C C . ARG A 1 183 ? -2.324 21.811 -9.325 1.00 91.38 183 ARG A C 1
ATOM 1489 O O . ARG A 1 183 ? -2.428 21.732 -8.103 1.00 91.38 183 ARG A O 1
ATOM 1496 N N . LYS A 1 184 ? -2.542 20.781 -10.136 1.00 88.88 184 LYS A N 1
ATOM 1497 C CA . LYS A 1 184 ? -2.898 19.443 -9.671 1.00 88.88 184 LYS A CA 1
ATOM 1498 C C . LYS A 1 184 ? -1.711 18.507 -9.849 1.00 88.88 184 LYS A C 1
ATOM 1500 O O . LYS A 1 184 ? -1.114 18.453 -10.922 1.00 88.88 184 LYS A O 1
ATOM 1505 N N . PHE A 1 185 ? -1.362 17.776 -8.795 1.00 87.94 185 PHE A N 1
ATOM 1506 C CA . PHE A 1 185 ? -0.340 16.740 -8.879 1.00 87.94 185 PHE A CA 1
ATOM 1507 C C . PHE A 1 185 ? -0.954 15.442 -9.399 1.00 87.94 185 PHE A C 1
ATOM 1509 O O . PHE A 1 185 ? -1.974 14.976 -8.890 1.00 87.94 185 PHE A O 1
ATOM 1516 N N . HIS A 1 186 ? -0.311 14.861 -10.401 1.00 86.94 186 HIS A N 1
ATOM 1517 C CA . HIS A 1 186 ? -0.631 13.560 -10.960 1.00 86.94 186 HIS A CA 1
ATOM 1518 C C . HIS A 1 186 ? 0.546 12.620 -10.738 1.00 86.94 186 HIS A C 1
ATOM 1520 O O . HIS A 1 186 ? 1.703 13.039 -10.757 1.00 86.94 186 HIS A O 1
ATOM 1526 N N . TYR A 1 187 ? 0.254 11.335 -10.577 1.00 88.00 187 TYR A N 1
ATOM 1527 C CA . TYR A 1 187 ? 1.264 10.291 -10.520 1.00 88.00 187 TYR A CA 1
ATOM 1528 C C . TYR A 1 187 ? 0.829 9.117 -11.389 1.00 88.00 187 TYR A C 1
ATOM 1530 O O . TYR A 1 187 ? -0.359 8.819 -11.490 1.00 88.00 187 TYR A O 1
ATOM 1538 N N . LYS A 1 188 ? 1.797 8.457 -12.024 1.00 87.44 188 LYS A N 1
ATOM 1539 C CA . LYS A 1 188 ? 1.578 7.222 -12.777 1.00 87.44 188 LYS A CA 1
ATOM 1540 C C . LYS A 1 188 ? 2.695 6.225 -12.521 1.00 87.44 188 LYS A C 1
ATOM 1542 O O . LYS A 1 188 ? 3.846 6.610 -12.291 1.00 87.44 188 LYS A O 1
ATOM 1547 N N . TRP A 1 189 ? 2.353 4.944 -12.570 1.00 85.44 189 TRP A N 1
ATOM 1548 C CA . TRP A 1 189 ? 3.344 3.880 -12.539 1.00 85.44 189 TR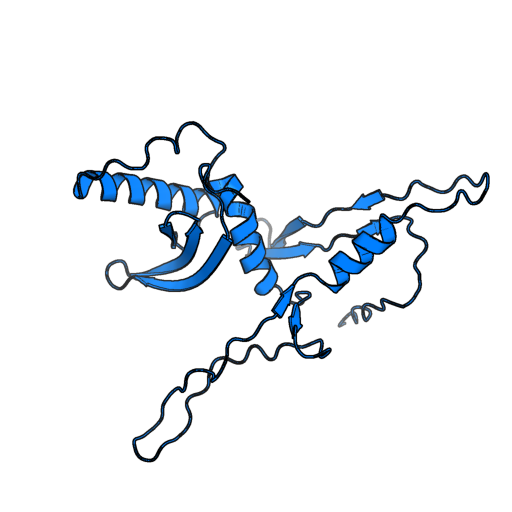P A CA 1
ATOM 1549 C C . TRP A 1 189 ? 4.034 3.789 -13.900 1.00 85.44 189 TRP A C 1
ATOM 1551 O O . TRP A 1 189 ? 3.377 3.547 -14.910 1.00 85.44 189 TRP A O 1
ATOM 1561 N N . GLN A 1 190 ? 5.354 3.969 -13.939 1.00 86.38 190 GLN A N 1
ATOM 1562 C CA . GLN A 1 190 ? 6.134 3.700 -15.141 1.00 86.38 190 GLN A CA 1
ATOM 1563 C C . GLN A 1 190 ? 6.672 2.262 -15.066 1.00 86.38 190 GLN A C 1
ATOM 1565 O O . GLN A 1 190 ? 7.498 1.980 -14.193 1.00 86.38 190 GLN A O 1
ATOM 1570 N N . PRO A 1 191 ? 6.248 1.346 -15.959 1.00 82.69 191 PRO A N 1
ATOM 1571 C CA . PRO A 1 191 ? 6.683 -0.045 -15.913 1.00 82.69 191 PRO A CA 1
ATOM 1572 C C . PRO A 1 191 ? 8.170 -0.203 -16.243 1.00 82.69 191 PRO A C 1
ATOM 1574 O O . PRO A 1 191 ? 8.789 0.646 -16.896 1.00 82.69 191 PRO A O 1
ATOM 1577 N N . THR A 1 192 ? 8.729 -1.336 -15.809 1.00 82.62 192 THR A N 1
ATOM 1578 C CA . THR A 1 192 ? 10.092 -1.738 -16.175 1.00 82.62 192 THR A CA 1
ATOM 1579 C C . THR A 1 192 ? 10.151 -2.037 -17.665 1.00 82.62 192 THR A C 1
ATOM 1581 O O . THR A 1 192 ? 9.300 -2.755 -18.183 1.00 82.62 192 THR A O 1
ATOM 1584 N N . ILE A 1 193 ? 11.171 -1.514 -18.346 1.00 82.19 193 ILE A N 1
ATOM 1585 C CA . ILE A 1 193 ? 11.397 -1.771 -19.770 1.00 82.19 193 ILE A CA 1
ATOM 1586 C C . ILE A 1 193 ? 12.736 -2.466 -19.950 1.00 82.19 193 ILE A C 1
ATOM 1588 O O . ILE A 1 193 ? 13.767 -1.996 -19.469 1.00 82.19 193 ILE A O 1
ATOM 1592 N N . ILE A 1 194 ? 12.724 -3.570 -20.688 1.00 81.69 194 ILE A N 1
ATOM 1593 C CA . ILE A 1 194 ? 13.941 -4.261 -21.095 1.00 81.69 194 ILE A CA 1
ATOM 1594 C C . ILE A 1 194 ? 14.347 -3.711 -22.462 1.00 81.69 194 ILE A C 1
ATOM 1596 O O . ILE A 1 194 ? 13.672 -3.927 -23.466 1.00 81.69 194 ILE A O 1
ATOM 1600 N N . VAL A 1 195 ? 15.450 -2.972 -22.501 1.00 81.00 195 VAL A N 1
ATOM 1601 C CA . VAL A 1 195 ? 15.914 -2.284 -23.708 1.00 81.00 195 VAL A CA 1
ATOM 1602 C C . VAL A 1 195 ? 16.918 -3.167 -24.442 1.00 81.00 195 VAL A C 1
ATOM 1604 O O . VAL A 1 195 ? 17.814 -3.744 -23.826 1.00 81.00 195 VAL A O 1
ATOM 1607 N N . ASN A 1 196 ? 16.797 -3.246 -25.770 1.00 70.38 196 ASN A N 1
ATOM 1608 C CA . ASN A 1 196 ? 17.608 -4.115 -26.634 1.00 70.38 196 ASN A CA 1
ATOM 1609 C C . ASN A 1 196 ? 17.470 -5.616 -26.301 1.00 70.38 196 ASN A C 1
ATOM 1611 O O . ASN A 1 196 ? 18.411 -6.385 -26.504 1.00 70.38 196 ASN A O 1
ATOM 1615 N N . ALA A 1 197 ? 16.322 -6.052 -25.771 1.00 63.56 197 ALA A N 1
ATOM 1616 C CA . ALA A 1 197 ? 15.966 -7.467 -25.800 1.00 63.56 197 ALA A CA 1
ATOM 1617 C C . ALA A 1 197 ? 15.475 -7.830 -27.204 1.00 63.56 197 ALA A C 1
ATOM 1619 O O . ALA A 1 197 ? 14.675 -7.103 -27.790 1.00 63.56 197 ALA A O 1
ATOM 1620 N N . SER A 1 198 ? 15.925 -8.966 -27.747 1.00 55.56 198 SER A N 1
ATOM 1621 C CA . SER A 1 198 ? 15.213 -9.554 -28.886 1.00 55.56 198 SER A CA 1
ATOM 1622 C C . SER A 1 198 ? 13.868 -10.043 -28.363 1.00 55.56 198 SER A C 1
ATOM 1624 O O . SER A 1 198 ? 13.818 -10.995 -27.583 1.00 55.56 198 SER A O 1
ATOM 1626 N N . VAL A 1 199 ? 12.812 -9.322 -28.716 1.00 43.84 199 VAL A N 1
ATOM 1627 C CA . VAL A 1 199 ? 11.441 -9.634 -28.330 1.00 43.84 199 VAL A CA 1
ATOM 1628 C C . VAL A 1 199 ? 11.097 -11.004 -28.922 1.00 43.84 199 VAL A C 1
ATOM 1630 O O . VAL A 1 199 ? 11.161 -11.175 -30.136 1.00 43.84 199 VAL A O 1
ATOM 1633 N N . CYS A 1 200 ? 10.767 -11.987 -28.080 1.00 38.41 200 CYS A N 1
ATOM 1634 C CA . CYS A 1 200 ? 9.913 -13.084 -28.527 1.00 38.41 200 CYS A CA 1
ATOM 1635 C C . CYS A 1 200 ? 8.521 -12.453 -28.603 1.00 38.41 200 CYS A C 1
ATOM 1637 O O . CYS A 1 200 ? 7.953 -12.087 -27.572 1.00 38.41 200 CYS A O 1
ATOM 1639 N N . THR A 1 201 ? 8.069 -12.142 -29.812 1.00 33.84 201 THR A N 1
ATOM 1640 C CA . THR A 1 201 ? 6.802 -11.459 -30.074 1.00 33.84 201 THR A CA 1
ATOM 1641 C C . THR A 1 201 ? 5.640 -12.367 -29.704 1.00 33.84 201 THR A C 1
ATOM 1643 O O . THR A 1 201 ? 5.132 -13.044 -30.578 1.00 33.84 201 THR A O 1
ATOM 1646 N N . ASP A 1 202 ? 5.253 -12.383 -28.429 1.00 33.59 202 ASP A N 1
ATOM 1647 C CA . ASP A 1 202 ? 3.969 -12.939 -27.966 1.00 33.59 202 ASP A CA 1
ATOM 1648 C C . ASP A 1 202 ? 3.380 -12.193 -26.749 1.00 33.59 202 ASP A C 1
ATOM 1650 O O . ASP A 1 202 ? 2.263 -12.472 -26.328 1.00 33.59 202 ASP A O 1
ATOM 1654 N N . ALA A 1 203 ? 4.073 -11.196 -26.186 1.00 38.44 203 ALA A N 1
ATOM 1655 C CA . ALA A 1 203 ? 3.510 -10.331 -25.144 1.00 38.44 203 ALA A CA 1
ATOM 1656 C C . ALA A 1 203 ? 3.000 -9.023 -25.767 1.00 38.44 203 ALA A C 1
ATOM 1658 O O . ALA A 1 203 ? 3.616 -7.965 -25.630 1.00 38.44 203 ALA A O 1
ATOM 1659 N N . SER A 1 204 ? 1.899 -9.102 -26.513 1.00 33.78 204 SER A N 1
ATOM 1660 C CA . SER A 1 204 ? 1.195 -7.927 -27.022 1.00 33.78 204 SER A CA 1
ATOM 1661 C C . SER A 1 204 ? 0.557 -7.158 -25.861 1.00 33.78 204 SER A C 1
ATOM 1663 O O . SER A 1 204 ? -0.497 -7.544 -25.359 1.00 33.78 204 SER A O 1
ATOM 1665 N N . TYR A 1 205 ? 1.180 -6.055 -25.447 1.00 40.59 205 TYR A N 1
ATOM 1666 C CA . TYR A 1 205 ? 0.421 -4.944 -24.875 1.00 40.59 205 TYR A CA 1
ATOM 1667 C C . TYR A 1 205 ? -0.492 -4.402 -25.987 1.00 40.59 205 TYR A C 1
ATOM 1669 O O . TYR A 1 205 ? 0.007 -4.191 -27.099 1.00 40.59 205 TYR A O 1
ATOM 1677 N N . PRO A 1 206 ? -1.799 -4.194 -25.750 1.00 34.25 206 PRO A N 1
ATOM 1678 C CA . PRO A 1 206 ? -2.614 -3.478 -26.718 1.00 34.25 206 PRO A CA 1
ATOM 1679 C C . PRO A 1 206 ? -2.042 -2.057 -26.874 1.00 34.25 206 PRO A C 1
ATOM 1681 O O . PRO A 1 206 ? -1.643 -1.458 -25.870 1.00 34.25 206 PRO A O 1
ATOM 1684 N N . PRO A 1 207 ? -1.929 -1.534 -28.107 1.00 35.34 207 PRO A N 1
ATOM 1685 C CA . PRO A 1 207 ? -1.491 -0.162 -28.315 1.00 35.34 207 PRO A CA 1
ATOM 1686 C C . PRO A 1 207 ? -2.474 0.794 -27.628 1.00 35.34 207 PRO A C 1
ATOM 1688 O O . PRO A 1 207 ? -3.685 0.585 -27.690 1.00 35.34 207 PRO A O 1
ATOM 1691 N N . GLU A 1 208 ? -1.946 1.821 -26.958 1.00 39.06 208 GLU A N 1
ATOM 1692 C CA . GLU A 1 208 ? -2.746 2.959 -26.505 1.00 39.06 208 GLU A CA 1
ATOM 1693 C C . GLU A 1 208 ? -3.374 3.601 -27.751 1.00 39.06 208 GLU A C 1
ATOM 1695 O O . GLU A 1 208 ? -2.668 4.129 -28.611 1.00 39.06 208 GLU A O 1
ATOM 1700 N N . GLU A 1 209 ? -4.696 3.489 -27.889 1.00 36.03 209 GLU A N 1
ATOM 1701 C CA . GLU A 1 209 ? -5.447 4.306 -28.835 1.00 36.03 209 GLU A CA 1
ATOM 1702 C C . GLU A 1 209 ? -5.365 5.757 -28.354 1.00 36.03 209 GLU A C 1
ATOM 1704 O O . GLU A 1 209 ? -5.957 6.121 -27.336 1.00 36.03 209 GLU A O 1
ATOM 1709 N N . ASP A 1 210 ? -4.607 6.571 -29.091 1.00 38.06 210 ASP A N 1
ATOM 1710 C CA . ASP A 1 210 ? -4.684 8.028 -29.037 1.00 38.06 210 ASP A CA 1
ATOM 1711 C C . ASP A 1 210 ? -6.152 8.440 -29.229 1.00 38.06 210 ASP A C 1
ATOM 1713 O O . ASP A 1 210 ? -6.709 8.348 -30.327 1.00 38.06 210 ASP A O 1
ATOM 1717 N N . GLN A 1 211 ? -6.794 8.888 -28.150 1.00 35.34 211 GLN A N 1
ATOM 1718 C CA . GLN A 1 211 ? -8.061 9.601 -28.239 1.00 35.34 211 GLN A CA 1
ATOM 1719 C C . GLN A 1 211 ? -7.760 11.056 -28.603 1.00 35.34 211 GLN A C 1
ATOM 1721 O O . GLN A 1 211 ? -7.175 11.804 -27.819 1.00 35.34 211 GLN A O 1
ATOM 1726 N N . THR A 1 212 ? -8.139 11.384 -29.836 1.00 41.03 212 THR A N 1
ATOM 1727 C CA . THR A 1 212 ? -8.262 12.720 -30.440 1.00 41.03 212 THR A CA 1
ATOM 1728 C C . THR A 1 212 ? -8.977 13.737 -29.565 1.00 41.03 212 THR A C 1
ATOM 1730 O O . THR A 1 212 ? -10.000 13.347 -28.956 1.00 41.03 212 THR A O 1
#

Secondary structure (DSSP, 8-state):
-EETTEEEEEEEEEEEE-TTT--EEEEEEEEESS-EEEEEEEESSS-HHHHHHHHHHHHHHHHHHTT----GGGGTSS-HHHHHHHHHHHHHHHTSSS--EEETTB--S----PPPPPEEETTEEE----SS---EEESHHHHHHHHHHTSPPP---S--PPPPEEE--EEEEEEES-TTS--EEEEEEE--EEET----TT--PPP-----

pLDDT: mean 78.19, std 16.61, range [33.59, 97.0]

Radius of gyration: 22.58 Å; chains: 1; bounding box: 67×50×64 Å